Protein AF-A0A094F859-F1 (afdb_monomer_lite)

Sequence (191 aa):
MWKTRQSLPPPVLPIDIENALKPLFTYFDDNFAIMQQTLTTASMIAVMTRLWKEVLLAIEALLIPPLSDKPSPQRALNRQEADTVFLWLELLRAFFNARDEETGEAMGVPDDVLKNAKYHELKQLAFFYFDPTDSLIKTSERMASATAARALAQRTSLSLPPGSLGPSLGAGLGSATSEGGEEEGGPGGSE

Foldseek 3Di:
DDPPPPDDPPDQDPVNLVVVCVVVLVVVVVVLVVCPVPDDLVVSQVVLLVVLVVVLVVLVVQQDPPPDPDDDPDDHDDPVSLVSSVVVLVVSLCSQQCQDPVPRHRSHHHNPSSCDPSVVVSVVCNVCSPPPPVVVVVVVVVVVVVVVVVVVVVVVVVPDDPPPPDDDDDDDDDDDDDDDDDDDDDDDDDD

pLDDT: mean 78.57, std 17.82, range [38.91, 96.12]

Structure (mmCIF, N/CA/C/O backbone):
data_AF-A0A094F859-F1
#
_entry.id   AF-A0A094F859-F1
#
loop_
_atom_site.group_PDB
_atom_site.id
_atom_site.type_symbol
_atom_site.label_atom_id
_atom_site.label_alt_id
_atom_site.label_comp_id
_atom_site.label_asym_id
_atom_site.label_entity_id
_atom_site.label_seq_id
_atom_site.pdbx_PDB_ins_code
_atom_site.Cartn_x
_atom_site.Cartn_y
_atom_site.Cartn_z
_atom_site.occupancy
_atom_site.B_iso_or_equiv
_atom_site.auth_seq_id
_atom_site.auth_comp_id
_atom_site.auth_asym_id
_atom_site.auth_atom_id
_atom_site.pdbx_PDB_model_num
ATOM 1 N N . MET A 1 1 ? 45.661 13.951 -5.700 1.00 42.50 1 MET A N 1
ATOM 2 C CA . MET A 1 1 ? 44.497 13.160 -6.158 1.00 42.50 1 MET A CA 1
ATOM 3 C C . MET A 1 1 ? 43.914 12.420 -4.963 1.00 42.50 1 MET A C 1
ATOM 5 O O . MET A 1 1 ? 44.460 11.405 -4.554 1.00 42.50 1 MET A O 1
ATOM 9 N N . TRP A 1 2 ? 42.870 12.970 -4.350 1.00 56.19 2 TRP A N 1
ATOM 10 C CA . TRP A 1 2 ? 42.171 12.374 -3.212 1.00 56.19 2 TRP A CA 1
ATOM 11 C C . TRP A 1 2 ? 41.103 11.426 -3.773 1.00 56.19 2 TRP A C 1
ATOM 13 O O . TRP A 1 2 ? 40.022 11.840 -4.171 1.00 56.19 2 TRP A O 1
ATOM 23 N N . LYS A 1 3 ? 41.425 10.140 -3.919 1.00 49.72 3 LYS A N 1
ATOM 24 C CA . LYS A 1 3 ? 40.389 9.138 -4.187 1.00 49.72 3 LYS A CA 1
ATOM 25 C C . LYS A 1 3 ? 39.656 8.903 -2.874 1.00 49.72 3 LYS A C 1
ATOM 27 O O . LYS A 1 3 ? 40.166 8.201 -2.004 1.00 49.72 3 LYS A O 1
ATOM 32 N N . THR A 1 4 ? 38.496 9.533 -2.727 1.00 58.44 4 THR A N 1
ATOM 33 C CA . THR A 1 4 ? 37.504 9.211 -1.701 1.00 58.44 4 THR A CA 1
ATOM 34 C C . THR A 1 4 ? 37.327 7.701 -1.678 1.00 58.44 4 THR A C 1
ATOM 36 O O . THR A 1 4 ? 36.853 7.120 -2.654 1.00 58.44 4 THR A O 1
ATOM 39 N N . ARG A 1 5 ? 37.727 7.044 -0.584 1.00 53.25 5 ARG A N 1
ATOM 40 C CA . ARG A 1 5 ? 37.207 5.710 -0.291 1.00 53.25 5 ARG A CA 1
ATOM 41 C C . ARG A 1 5 ? 35.712 5.903 -0.088 1.00 53.25 5 ARG A C 1
ATOM 43 O O . ARG A 1 5 ? 35.300 6.371 0.967 1.00 53.25 5 ARG A O 1
ATOM 50 N N . GLN A 1 6 ? 34.915 5.606 -1.107 1.00 55.34 6 GLN A N 1
ATOM 51 C CA . GLN A 1 6 ? 33.511 5.301 -0.888 1.00 55.34 6 GLN A CA 1
ATOM 52 C C . GLN A 1 6 ? 33.504 4.073 0.020 1.00 55.34 6 GLN A C 1
ATOM 54 O O . GLN A 1 6 ? 33.854 2.974 -0.408 1.00 55.34 6 GLN A O 1
ATOM 59 N N . SER A 1 7 ? 33.237 4.282 1.308 1.00 56.44 7 SER A N 1
ATOM 60 C CA . SER A 1 7 ? 32.905 3.193 2.215 1.00 56.44 7 SER A CA 1
ATOM 61 C C . SER A 1 7 ? 31.710 2.472 1.608 1.00 56.44 7 SER A C 1
ATOM 63 O O . SER A 1 7 ? 30.691 3.115 1.344 1.00 56.44 7 SER A O 1
ATOM 65 N N . LEU A 1 8 ? 31.842 1.170 1.344 1.00 57.12 8 LEU A N 1
ATOM 66 C CA . LEU A 1 8 ? 30.680 0.358 1.006 1.00 57.12 8 LEU A CA 1
ATOM 67 C C . LEU A 1 8 ? 29.649 0.550 2.128 1.00 57.12 8 LEU A C 1
ATOM 69 O O . LEU A 1 8 ? 30.037 0.467 3.299 1.00 57.12 8 LEU A O 1
ATOM 73 N N . PRO A 1 9 ? 28.380 0.844 1.802 1.00 62.53 9 PRO A N 1
ATOM 74 C CA . PRO A 1 9 ? 27.345 0.893 2.817 1.00 62.53 9 PRO A CA 1
ATOM 75 C C . PRO A 1 9 ? 27.300 -0.459 3.547 1.00 62.53 9 PRO A C 1
ATOM 77 O O . PRO A 1 9 ? 27.529 -1.499 2.917 1.00 62.53 9 PRO A O 1
ATOM 80 N N . PRO A 1 10 ? 27.078 -0.454 4.872 1.00 67.38 10 PRO A N 1
ATOM 81 C CA . PRO A 1 10 ? 26.980 -1.683 5.643 1.00 67.38 10 PRO A CA 1
ATOM 82 C C . PRO A 1 10 ? 25.867 -2.581 5.077 1.00 67.38 10 PRO A C 1
ATOM 84 O O . PRO A 1 10 ? 24.906 -2.070 4.494 1.00 67.38 10 PRO A O 1
ATOM 87 N N . PRO A 1 11 ? 25.986 -3.912 5.220 1.00 70.75 11 PRO A N 1
ATOM 88 C CA . PRO A 1 11 ? 24.925 -4.823 4.811 1.00 70.75 11 PRO A CA 1
ATOM 89 C C . PRO A 1 11 ? 23.646 -4.490 5.583 1.00 70.75 11 PRO A C 1
ATOM 91 O O . PRO A 1 11 ? 23.677 -4.368 6.805 1.00 70.75 11 PRO A O 1
ATOM 94 N N . VAL A 1 12 ? 22.534 -4.337 4.864 1.00 73.19 12 VAL A N 1
ATOM 95 C CA . VAL A 1 12 ? 21.223 -4.077 5.467 1.00 73.19 12 VAL A CA 1
ATOM 96 C C . VAL A 1 12 ? 20.772 -5.341 6.194 1.00 73.19 12 VAL A C 1
ATOM 98 O O . VAL A 1 12 ? 20.632 -6.395 5.567 1.00 73.19 12 VAL A O 1
ATOM 101 N N . LEU A 1 13 ? 20.571 -5.257 7.509 1.00 81.50 13 LEU A N 1
ATOM 102 C CA . LEU A 1 13 ? 20.068 -6.378 8.298 1.00 81.50 13 LEU A CA 1
ATOM 103 C C . LEU A 1 13 ? 18.531 -6.387 8.276 1.00 81.50 13 LEU A C 1
ATOM 105 O O . LEU A 1 13 ? 17.922 -5.320 8.224 1.00 81.50 13 LEU A O 1
ATOM 109 N N . PRO A 1 14 ? 17.872 -7.557 8.385 1.00 79.44 14 PRO A N 1
ATOM 110 C CA . PRO A 1 14 ? 16.407 -7.634 8.438 1.00 79.44 14 PRO A CA 1
ATOM 111 C C . PRO A 1 14 ? 15.787 -6.734 9.517 1.00 79.44 14 PRO A C 1
ATOM 113 O O . PRO A 1 14 ? 14.781 -6.073 9.283 1.00 79.44 14 PRO A O 1
ATOM 116 N N . ILE A 1 15 ? 16.450 -6.633 10.671 1.00 84.25 15 ILE A N 1
ATOM 117 C CA . ILE A 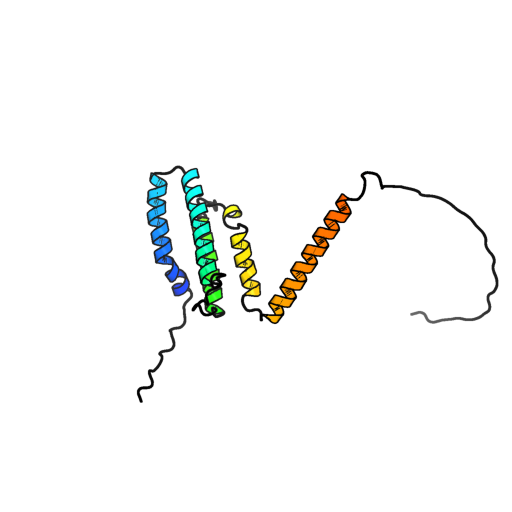1 15 ? 16.019 -5.771 11.774 1.00 84.25 15 ILE A CA 1
ATOM 118 C C . ILE A 1 15 ? 16.080 -4.277 11.422 1.00 84.25 15 ILE A C 1
ATOM 120 O O . ILE A 1 15 ? 15.256 -3.499 11.895 1.00 84.25 15 ILE A O 1
ATOM 124 N N . ASP A 1 16 ? 17.016 -3.861 10.565 1.00 86.12 16 ASP A N 1
ATOM 125 C CA . ASP A 1 16 ? 17.125 -2.467 10.121 1.00 86.12 16 ASP A CA 1
ATOM 126 C C . ASP A 1 16 ? 15.971 -2.101 9.181 1.00 86.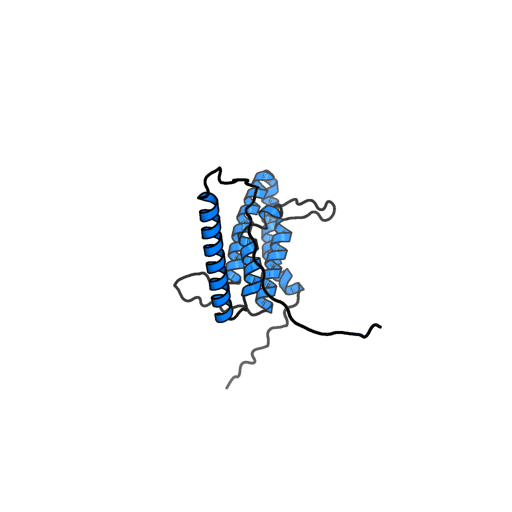12 16 ASP A C 1
ATOM 128 O O . ASP A 1 16 ? 15.484 -0.971 9.206 1.00 86.12 16 ASP A O 1
ATOM 132 N N . ILE A 1 17 ? 15.495 -3.074 8.394 1.00 87.50 17 ILE A N 1
ATOM 133 C CA . ILE A 1 17 ? 14.339 -2.914 7.508 1.00 87.50 17 ILE A CA 1
ATOM 134 C C . ILE A 1 17 ? 13.078 -2.657 8.333 1.00 87.50 17 ILE A C 1
ATOM 136 O O . ILE A 1 17 ? 12.353 -1.703 8.063 1.00 87.50 17 ILE A O 1
ATOM 140 N N . GLU A 1 18 ? 12.825 -3.462 9.362 1.00 87.75 18 GLU A N 1
ATOM 141 C CA . GLU A 1 18 ? 11.670 -3.279 10.251 1.00 87.75 18 GLU A CA 1
ATOM 142 C C . GLU A 1 18 ? 11.773 -1.972 11.049 1.00 87.75 18 GLU A C 1
ATOM 144 O O . GLU A 1 18 ? 10.815 -1.198 11.129 1.00 87.75 18 GLU A O 1
ATOM 149 N N . ASN A 1 19 ? 12.964 -1.670 11.576 1.00 90.69 19 ASN A N 1
ATOM 150 C CA . ASN A 1 19 ? 13.211 -0.453 12.347 1.00 90.69 19 ASN A CA 1
ATOM 151 C C . ASN A 1 19 ? 13.023 0.831 11.530 1.00 90.69 19 ASN A C 1
ATOM 153 O O . ASN A 1 19 ? 12.708 1.868 12.116 1.00 90.69 19 ASN A O 1
ATOM 157 N N . ALA A 1 20 ? 13.164 0.782 10.203 1.00 91.31 20 ALA A N 1
ATOM 158 C CA . ALA A 1 20 ? 12.908 1.933 9.341 1.00 91.31 20 ALA A CA 1
ATOM 159 C C . ALA A 1 20 ? 11.452 2.430 9.429 1.00 91.31 20 ALA A C 1
ATOM 161 O O . ALA A 1 20 ? 11.212 3.631 9.315 1.00 91.31 20 ALA A O 1
ATOM 162 N N . LEU A 1 21 ? 10.487 1.535 9.686 1.00 93.25 21 LEU A N 1
ATOM 163 C CA . LEU A 1 21 ? 9.075 1.895 9.866 1.00 93.25 21 LEU A CA 1
ATOM 164 C C . LEU A 1 21 ? 8.718 2.276 11.305 1.00 93.25 21 LEU A C 1
ATOM 166 O O . LEU A 1 21 ? 7.647 2.835 11.536 1.00 93.25 21 LEU A O 1
ATOM 170 N N . LYS A 1 22 ? 9.595 2.016 12.278 1.00 92.75 22 LYS A N 1
ATOM 171 C CA . LYS A 1 22 ? 9.305 2.235 13.700 1.00 92.75 22 LYS A CA 1
ATOM 172 C C . LYS A 1 22 ? 8.820 3.657 14.019 1.00 92.75 22 LYS A C 1
ATOM 174 O O . LYS A 1 22 ? 7.810 3.762 14.709 1.00 92.75 22 LYS A O 1
ATOM 179 N N . PRO A 1 23 ? 9.433 4.745 13.505 1.00 94.75 23 PRO A N 1
ATOM 180 C CA . PRO A 1 23 ? 8.930 6.096 13.761 1.00 94.75 23 PRO A CA 1
ATOM 181 C C . PRO A 1 23 ? 7.506 6.319 13.233 1.00 94.75 23 PRO A C 1
ATOM 183 O O . PRO A 1 23 ? 6.725 7.034 13.856 1.00 94.75 23 PRO A O 1
ATOM 186 N N . LEU A 1 24 ? 7.161 5.696 12.101 1.00 93.44 24 LEU A N 1
ATOM 187 C CA . LEU A 1 24 ? 5.827 5.776 11.511 1.00 93.44 24 LEU A CA 1
ATOM 188 C C . LEU A 1 24 ? 4.803 5.001 12.347 1.00 93.44 24 LEU A C 1
ATOM 190 O O . LEU A 1 24 ? 3.720 5.520 12.602 1.00 93.44 24 LEU A O 1
ATOM 194 N N . PHE A 1 25 ? 5.150 3.796 12.808 1.00 93.75 25 PHE A N 1
ATOM 195 C CA . PHE A 1 25 ? 4.280 3.021 13.695 1.00 93.75 25 PHE A CA 1
ATOM 196 C C . PHE A 1 25 ? 4.048 3.729 15.024 1.00 93.75 25 PHE A C 1
ATOM 198 O O . PHE A 1 25 ? 2.899 3.894 15.408 1.00 93.75 25 PHE A O 1
ATOM 205 N N . THR A 1 26 ? 5.098 4.256 15.661 1.00 94.50 26 THR A N 1
ATOM 206 C CA . THR A 1 26 ? 4.949 5.050 16.890 1.00 94.50 26 THR A CA 1
ATOM 207 C C . THR A 1 26 ? 4.036 6.254 16.673 1.00 94.50 26 THR A C 1
ATOM 209 O O . THR A 1 26 ? 3.144 6.499 17.478 1.00 94.50 26 THR A O 1
ATOM 212 N N . TYR A 1 27 ? 4.192 6.969 15.553 1.00 94.50 27 TYR A N 1
ATOM 213 C CA . TYR A 1 27 ? 3.282 8.060 15.216 1.00 94.50 27 TYR A CA 1
ATOM 214 C C . TYR A 1 27 ? 1.834 7.571 15.081 1.00 94.50 27 TYR A C 1
ATOM 216 O O . TYR A 1 27 ? 0.926 8.203 15.619 1.00 94.50 27 TYR A O 1
ATOM 224 N N . PHE A 1 28 ? 1.586 6.462 14.384 1.00 93.69 28 PHE A N 1
ATOM 225 C CA . PHE A 1 28 ? 0.234 5.921 14.268 1.00 93.69 28 PHE A CA 1
ATOM 226 C C . PHE A 1 28 ? -0.341 5.469 15.607 1.00 93.69 28 PHE A C 1
ATOM 228 O O . PHE A 1 28 ? -1.482 5.821 15.886 1.00 93.69 28 PHE A O 1
ATOM 235 N N . ASP A 1 29 ? 0.427 4.773 16.441 1.00 91.69 29 ASP A N 1
ATOM 236 C CA . ASP A 1 29 ? -0.012 4.316 17.762 1.00 91.69 29 ASP A CA 1
ATOM 237 C C . ASP A 1 29 ? -0.421 5.492 18.653 1.00 91.69 29 ASP A C 1
ATOM 239 O O . ASP A 1 29 ? -1.528 5.502 19.196 1.00 91.69 29 ASP A O 1
ATOM 243 N N . ASP A 1 30 ? 0.417 6.529 18.732 1.00 92.62 30 ASP A N 1
ATOM 244 C CA . ASP A 1 30 ? 0.133 7.725 19.529 1.00 92.62 30 ASP A CA 1
ATOM 245 C C . ASP A 1 30 ? -1.148 8.426 19.047 1.00 92.62 30 ASP A C 1
ATOM 247 O O . ASP A 1 30 ? -2.009 8.814 19.842 1.00 92.62 30 ASP A O 1
ATOM 251 N N . ASN A 1 31 ? -1.318 8.563 17.727 1.00 90.25 31 ASN A N 1
ATOM 252 C CA . ASN A 1 31 ? -2.495 9.216 17.160 1.00 90.25 31 ASN A CA 1
ATOM 253 C C . ASN A 1 31 ? -3.759 8.349 17.287 1.00 90.25 31 ASN A C 1
ATOM 255 O O . ASN A 1 31 ? -4.831 8.877 17.598 1.00 90.25 31 ASN A O 1
ATOM 259 N N . PHE A 1 32 ? -3.669 7.034 17.067 1.00 90.00 32 PHE A N 1
ATOM 260 C CA . PHE A 1 32 ? -4.803 6.115 17.190 1.00 90.00 32 PHE A CA 1
ATOM 261 C C . PHE A 1 32 ? -5.255 5.967 18.641 1.00 90.00 32 PHE A C 1
ATOM 263 O O . PHE A 1 32 ? -6.460 5.942 18.887 1.00 90.00 32 PHE A O 1
ATOM 270 N N . ALA A 1 33 ? -4.338 5.996 19.611 1.00 88.19 33 ALA A N 1
ATOM 271 C CA . ALA A 1 33 ? -4.681 6.011 21.031 1.00 88.19 33 ALA A CA 1
ATOM 272 C C . ALA A 1 33 ? -5.525 7.241 21.419 1.00 88.19 33 ALA A C 1
ATOM 274 O O . ALA A 1 33 ? -6.463 7.127 22.212 1.00 88.19 33 ALA A O 1
ATOM 275 N N . ILE A 1 34 ? -5.233 8.411 20.840 1.00 88.69 34 ILE A N 1
ATOM 276 C CA . ILE A 1 34 ? -6.021 9.639 21.046 1.00 88.69 34 ILE A CA 1
ATOM 277 C C . ILE A 1 34 ? -7.377 9.544 20.326 1.00 88.69 34 ILE A C 1
ATOM 279 O O . ILE A 1 34 ? -8.417 9.913 20.880 1.00 88.69 34 ILE A O 1
ATOM 283 N N . MET A 1 35 ? -7.394 9.026 19.096 1.00 86.12 35 MET A N 1
ATOM 284 C CA . MET A 1 35 ? -8.628 8.845 18.323 1.00 86.12 35 MET A CA 1
ATOM 285 C C . MET A 1 35 ? -9.597 7.869 18.995 1.00 86.12 35 MET A C 1
ATOM 287 O O . MET A 1 35 ? -10.791 8.148 19.044 1.00 86.12 35 MET A O 1
ATOM 291 N N . GLN A 1 36 ? -9.100 6.780 19.581 1.00 83.56 36 GLN A N 1
ATOM 292 C CA . GLN A 1 36 ? -9.919 5.784 20.278 1.00 83.56 36 GLN A CA 1
ATOM 293 C C . GLN A 1 36 ? -10.665 6.368 21.491 1.00 83.56 36 GLN A C 1
ATOM 295 O O . GLN A 1 36 ? -11.731 5.882 21.857 1.00 83.56 36 GLN A O 1
ATOM 300 N N . GLN A 1 37 ? -10.141 7.433 22.107 1.00 88.31 37 GLN A N 1
ATOM 301 C CA . GLN A 1 37 ? -10.799 8.124 23.225 1.00 88.31 37 GLN A CA 1
ATOM 302 C C . GLN A 1 37 ? -11.906 9.084 22.770 1.00 88.31 37 GLN A C 1
ATOM 304 O O . GLN A 1 37 ? -12.761 9.465 23.567 1.00 88.31 37 GLN A O 1
ATOM 309 N N . THR A 1 38 ? -11.874 9.518 21.508 1.00 85.25 38 THR A N 1
ATOM 310 C CA . THR A 1 38 ? -12.690 10.634 21.002 1.00 85.25 38 THR A CA 1
ATOM 311 C C . THR A 1 38 ? -13.671 10.229 19.904 1.00 85.25 38 THR A C 1
ATOM 313 O O . THR A 1 38 ? -14.652 10.936 19.669 1.00 85.25 38 THR A O 1
ATOM 316 N N . LEU A 1 39 ? -13.442 9.095 19.242 1.00 86.44 39 LEU A N 1
ATOM 317 C CA . LEU A 1 39 ? -14.237 8.599 18.124 1.00 86.44 39 LEU A CA 1
ATOM 318 C C . LEU A 1 39 ? -14.920 7.274 18.465 1.00 86.44 39 LEU A C 1
ATOM 320 O O . LEU A 1 39 ? -14.441 6.473 19.259 1.00 86.44 39 LEU A O 1
ATOM 324 N N . THR A 1 40 ? -16.046 7.017 17.800 1.00 90.19 40 THR A N 1
ATOM 325 C CA . THR A 1 40 ? -16.653 5.683 17.792 1.00 90.19 40 THR A CA 1
ATOM 326 C C . THR A 1 40 ? -15.799 4.717 16.972 1.00 90.19 40 THR A C 1
ATOM 328 O O . THR A 1 40 ? -15.125 5.127 16.024 1.00 90.19 40 THR A O 1
ATOM 331 N N . THR A 1 41 ? -15.896 3.416 17.258 1.00 85.62 41 THR A N 1
ATOM 332 C CA . THR A 1 41 ? -15.177 2.361 16.521 1.00 85.62 41 THR A CA 1
ATOM 333 C C . THR A 1 41 ? -15.391 2.452 15.007 1.00 85.62 41 THR A C 1
ATOM 335 O O . THR A 1 41 ? -14.439 2.382 14.236 1.00 85.62 41 THR A O 1
ATOM 338 N N . ALA A 1 42 ? -16.630 2.696 14.561 1.00 88.19 42 ALA A N 1
ATOM 339 C CA . ALA A 1 42 ? -16.947 2.839 13.139 1.00 88.19 42 ALA A CA 1
ATOM 340 C C . ALA A 1 42 ? -16.234 4.041 12.489 1.00 88.19 42 ALA A C 1
ATOM 342 O O . ALA A 1 42 ? -15.723 3.937 11.373 1.00 88.19 42 ALA A O 1
ATOM 343 N N . SER A 1 43 ? -16.164 5.174 13.195 1.00 91.19 43 SER A N 1
ATOM 344 C CA . SER A 1 43 ? -15.445 6.362 12.727 1.00 91.19 43 SER A CA 1
ATOM 345 C C . SER A 1 43 ? -13.934 6.132 12.698 1.00 91.19 43 SER A C 1
ATOM 347 O O . SER A 1 43 ? -13.285 6.547 11.739 1.00 91.19 43 SER A O 1
ATOM 349 N N . MET A 1 44 ? -13.377 5.426 13.688 1.00 90.06 44 MET A N 1
ATOM 350 C CA . MET A 1 44 ? -11.958 5.061 13.695 1.00 90.06 44 MET A CA 1
ATOM 351 C C . MET A 1 44 ? -11.601 4.184 12.489 1.00 90.06 44 MET A C 1
ATOM 353 O O . MET A 1 44 ? -10.681 4.522 11.744 1.00 90.06 44 MET A O 1
ATOM 357 N N . ILE A 1 45 ? -12.371 3.121 12.229 1.00 90.56 45 ILE A N 1
ATOM 358 C CA . ILE A 1 45 ? -12.157 2.239 11.070 1.00 90.56 45 ILE A CA 1
ATOM 359 C C . ILE A 1 45 ? -12.229 3.038 9.761 1.00 90.56 45 ILE A C 1
ATOM 361 O O . ILE A 1 45 ? -11.408 2.834 8.864 1.00 90.56 45 ILE A O 1
ATOM 365 N N . ALA A 1 46 ? -13.158 3.992 9.642 1.00 91.75 46 ALA A N 1
ATOM 366 C CA . ALA A 1 46 ? -13.259 4.848 8.462 1.00 91.75 46 ALA A CA 1
ATOM 367 C C . ALA A 1 46 ? -12.020 5.744 8.269 1.00 91.75 46 ALA A C 1
ATOM 369 O O . ALA A 1 46 ? -11.562 5.917 7.135 1.00 91.75 46 ALA A O 1
ATOM 370 N N . VAL A 1 47 ? -11.459 6.292 9.352 1.00 92.50 47 VAL A N 1
ATOM 371 C CA . VAL A 1 47 ? -10.216 7.080 9.313 1.00 92.50 47 VAL A CA 1
ATOM 372 C C . VAL A 1 47 ? -9.031 6.198 8.926 1.00 92.50 47 VAL A C 1
ATOM 374 O O . VAL A 1 47 ? -8.320 6.529 7.978 1.00 92.50 47 VAL A O 1
ATOM 377 N N . MET A 1 48 ? -8.860 5.046 9.577 1.00 93.25 48 MET A N 1
ATOM 378 C CA . MET A 1 48 ? -7.792 4.091 9.262 1.00 93.25 48 MET A CA 1
ATOM 379 C C . MET A 1 48 ? -7.875 3.605 7.810 1.00 93.25 48 MET A C 1
ATOM 381 O O . MET A 1 48 ? -6.864 3.547 7.117 1.00 93.25 48 MET A O 1
ATOM 385 N N . THR A 1 49 ? -9.082 3.350 7.302 1.00 94.25 49 THR A N 1
ATOM 386 C CA . THR A 1 49 ? -9.307 2.972 5.897 1.00 94.25 49 THR A CA 1
ATOM 387 C C . THR A 1 49 ? -8.887 4.079 4.927 1.00 94.25 49 THR A C 1
ATOM 389 O O . THR A 1 49 ? -8.380 3.793 3.841 1.00 94.25 49 THR A O 1
ATOM 392 N N . ARG A 1 50 ? -9.098 5.354 5.279 1.00 94.75 50 ARG A N 1
ATOM 393 C CA . ARG A 1 50 ? -8.627 6.488 4.466 1.00 94.75 50 ARG A CA 1
ATOM 394 C C . ARG A 1 50 ? -7.108 6.612 4.514 1.00 94.75 50 ARG A C 1
ATOM 396 O O . ARG A 1 50 ? -6.498 6.739 3.460 1.00 94.75 50 ARG A O 1
ATOM 403 N N . LEU A 1 51 ? -6.509 6.506 5.699 1.00 95.19 51 LEU A N 1
ATOM 404 C CA . LEU A 1 51 ? -5.054 6.530 5.871 1.00 95.19 51 LEU A CA 1
ATOM 405 C C . LEU A 1 51 ? -4.371 5.395 5.108 1.00 95.19 51 LEU A C 1
ATOM 407 O O . LEU A 1 51 ? -3.355 5.622 4.462 1.00 95.19 51 LEU A O 1
ATOM 411 N N . TRP A 1 52 ? -4.960 4.199 5.106 1.00 96.12 52 TRP A N 1
ATOM 412 C CA . TRP A 1 52 ? -4.438 3.069 4.345 1.00 96.12 52 TRP A CA 1
ATOM 413 C C . TRP A 1 52 ? -4.291 3.386 2.852 1.00 96.12 52 TRP A C 1
ATOM 415 O O . TRP A 1 52 ? -3.293 3.022 2.238 1.00 96.12 52 TRP A O 1
ATOM 425 N N . LYS A 1 53 ? -5.240 4.120 2.259 1.00 95.88 53 LYS A N 1
ATOM 426 C CA . LYS A 1 53 ? -5.141 4.529 0.848 1.00 95.88 53 LYS A CA 1
ATOM 427 C C . LYS A 1 53 ? -3.944 5.448 0.607 1.00 95.88 53 LYS A C 1
ATOM 429 O O . LYS A 1 53 ? -3.232 5.245 -0.370 1.00 95.88 53 LYS A O 1
ATOM 434 N N . GLU A 1 54 ? -3.693 6.394 1.507 1.00 96.00 54 GLU A N 1
ATOM 435 C CA . GLU A 1 54 ? -2.515 7.270 1.435 1.00 96.00 54 GLU A CA 1
ATOM 436 C C . GLU A 1 54 ? -1.211 6.479 1.598 1.00 96.00 54 GLU A C 1
ATOM 438 O O . GLU A 1 54 ? -0.242 6.721 0.882 1.00 96.00 54 GLU A O 1
ATOM 443 N N . VAL A 1 55 ? -1.197 5.471 2.476 1.00 95.56 55 VAL A N 1
ATOM 444 C CA . VAL A 1 55 ? -0.057 4.556 2.630 1.00 95.56 55 VAL A CA 1
ATOM 445 C C . VAL A 1 55 ? 0.221 3.796 1.330 1.00 95.56 55 VAL A C 1
ATOM 447 O O . VAL A 1 55 ? 1.372 3.727 0.903 1.00 95.56 55 VAL A O 1
ATOM 450 N N . LEU A 1 56 ? -0.809 3.267 0.660 1.00 95.56 56 LEU A N 1
ATOM 451 C CA . LEU A 1 56 ? -0.642 2.587 -0.630 1.00 95.56 56 LEU A CA 1
ATOM 452 C C . LEU A 1 56 ? -0.065 3.520 -1.706 1.00 95.56 56 LEU A C 1
ATOM 454 O O . LEU A 1 56 ? 0.800 3.094 -2.470 1.00 95.56 56 LEU A O 1
ATOM 458 N N . LEU A 1 57 ? -0.508 4.781 -1.750 1.00 94.00 57 LEU A N 1
ATOM 459 C CA . LEU A 1 57 ? 0.026 5.790 -2.673 1.00 94.00 57 LEU A CA 1
ATOM 460 C C . LEU A 1 57 ? 1.485 6.143 -2.358 1.00 94.00 57 LEU A C 1
ATOM 462 O O . LEU A 1 57 ? 2.300 6.273 -3.271 1.00 94.00 57 LEU A O 1
ATOM 466 N N . ALA A 1 58 ? 1.841 6.254 -1.078 1.00 93.62 58 ALA A N 1
ATOM 467 C CA . ALA A 1 58 ? 3.220 6.489 -0.664 1.00 93.62 58 ALA A CA 1
ATOM 468 C C . ALA A 1 58 ? 4.136 5.314 -1.046 1.00 93.62 58 ALA A C 1
ATOM 470 O O . ALA A 1 58 ? 5.221 5.534 -1.578 1.00 93.62 58 ALA A O 1
ATOM 471 N N . ILE A 1 59 ? 3.689 4.069 -0.837 1.00 94.31 59 ILE A N 1
ATOM 472 C CA . ILE A 1 59 ? 4.426 2.863 -1.244 1.00 94.31 59 ILE A CA 1
ATOM 473 C C . ILE A 1 59 ? 4.593 2.803 -2.767 1.00 94.31 59 ILE A C 1
ATOM 475 O O . ILE A 1 59 ? 5.686 2.516 -3.251 1.00 94.31 59 ILE A O 1
ATOM 479 N N . GLU A 1 60 ? 3.544 3.106 -3.534 1.00 92.50 60 GLU A N 1
ATOM 480 C CA . GLU A 1 60 ? 3.634 3.191 -4.994 1.00 92.50 60 GLU A CA 1
ATOM 481 C C . GLU A 1 60 ? 4.691 4.203 -5.437 1.00 92.50 60 GLU A C 1
ATOM 483 O O . GLU A 1 60 ? 5.524 3.879 -6.281 1.00 92.50 60 GLU A O 1
ATOM 488 N N . ALA A 1 61 ? 4.695 5.396 -4.840 1.00 90.44 61 ALA A N 1
ATOM 489 C CA . ALA A 1 61 ? 5.650 6.450 -5.169 1.00 90.44 61 ALA A CA 1
ATOM 490 C C . ALA A 1 61 ? 7.106 6.060 -4.858 1.00 90.44 61 ALA A C 1
ATOM 492 O O . ALA A 1 61 ? 8.027 6.566 -5.499 1.00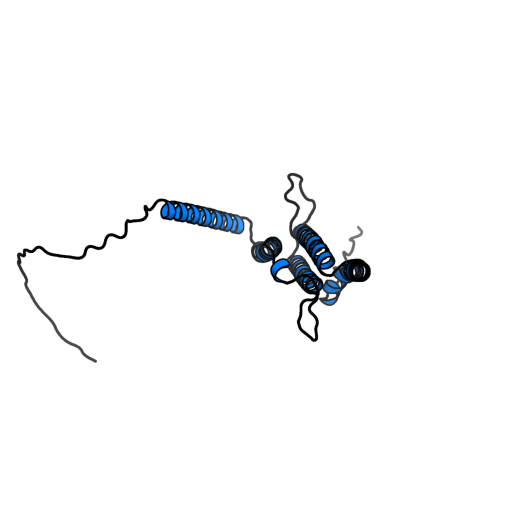 90.44 61 ALA A O 1
ATOM 493 N N . LEU A 1 62 ? 7.338 5.153 -3.901 1.00 90.75 62 LEU A N 1
ATOM 494 C CA . LEU A 1 62 ? 8.668 4.587 -3.661 1.00 90.75 62 LEU A CA 1
ATOM 495 C C . LEU A 1 62 ? 9.077 3.615 -4.770 1.00 90.75 62 LEU A C 1
ATOM 497 O O . LEU A 1 62 ? 10.235 3.627 -5.188 1.00 90.75 62 LEU A O 1
ATOM 501 N N . LEU A 1 63 ? 8.140 2.789 -5.243 1.00 89.19 63 LEU A N 1
ATOM 502 C CA . LEU A 1 63 ? 8.397 1.768 -6.258 1.00 89.19 63 LEU A CA 1
ATOM 503 C C . LEU A 1 63 ? 8.591 2.377 -7.645 1.00 89.19 63 LEU A C 1
ATOM 505 O O . LEU A 1 63 ? 9.564 2.068 -8.326 1.00 89.19 63 LEU A O 1
ATOM 509 N N . ILE A 1 64 ? 7.673 3.234 -8.077 1.00 85.62 64 ILE A N 1
ATOM 510 C CA . ILE A 1 64 ? 7.663 3.768 -9.435 1.00 85.62 64 ILE A CA 1
ATOM 511 C C . ILE A 1 64 ? 7.708 5.292 -9.420 1.00 85.62 64 ILE A C 1
ATOM 513 O O . ILE A 1 64 ? 7.074 5.926 -8.574 1.00 85.62 64 ILE A O 1
ATOM 517 N N . PRO A 1 65 ? 8.436 5.905 -10.371 1.00 78.31 65 PRO A N 1
ATOM 518 C CA . PRO A 1 65 ? 8.358 7.340 -10.545 1.00 78.31 65 PRO A CA 1
ATOM 519 C C . PRO A 1 65 ? 6.912 7.726 -10.884 1.00 78.31 65 PRO A C 1
ATOM 521 O O . PRO A 1 65 ? 6.216 6.968 -11.570 1.00 78.31 65 PRO A O 1
ATOM 524 N N . PRO A 1 66 ? 6.453 8.910 -10.448 1.00 72.62 66 PRO A N 1
ATOM 525 C CA . PRO A 1 66 ? 5.130 9.385 -10.811 1.00 72.62 66 PRO A CA 1
ATOM 526 C C . PRO A 1 66 ? 5.009 9.421 -12.335 1.00 72.62 66 PRO A C 1
ATOM 528 O O . PRO A 1 66 ? 5.927 9.877 -13.023 1.00 72.62 66 PRO A O 1
ATOM 531 N N . LEU A 1 67 ? 3.869 8.962 -12.852 1.00 64.31 67 LEU A N 1
ATOM 532 C CA . LEU A 1 67 ? 3.514 9.082 -14.265 1.00 64.31 67 LEU A CA 1
ATOM 533 C C . LEU A 1 67 ? 3.285 10.568 -14.577 1.00 64.31 67 LEU A C 1
ATOM 535 O O . LEU A 1 67 ? 2.173 11.081 -14.500 1.00 64.31 67 LEU A O 1
ATOM 539 N N . SER A 1 68 ? 4.375 11.282 -14.828 1.00 66.06 68 SER A N 1
ATOM 540 C CA . SER A 1 68 ? 4.423 12.714 -15.094 1.00 66.06 68 SER A CA 1
ATOM 541 C C . SER A 1 68 ? 5.205 12.945 -16.377 1.00 66.06 68 SER A C 1
ATOM 543 O O . SER A 1 68 ? 6.202 12.272 -16.628 1.00 66.06 68 SER A O 1
ATOM 545 N N . ASP A 1 69 ? 4.800 13.948 -17.154 1.00 58.41 69 ASP A N 1
ATOM 546 C CA . ASP A 1 69 ? 5.515 14.363 -18.369 1.00 58.41 69 ASP A CA 1
ATOM 547 C C . ASP A 1 69 ? 6.902 14.958 -18.064 1.00 58.41 69 ASP A C 1
ATOM 549 O O . ASP A 1 69 ? 7.717 15.177 -18.961 1.00 58.41 69 ASP A O 1
ATOM 553 N N . LYS A 1 70 ? 7.186 15.251 -16.788 1.00 71.56 70 LYS A N 1
ATOM 554 C CA . LYS A 1 70 ? 8.485 15.757 -16.344 1.00 71.56 70 LYS A CA 1
ATOM 555 C C . LYS A 1 70 ? 9.431 14.592 -16.040 1.00 71.56 70 LYS A C 1
ATOM 557 O O . LYS A 1 70 ? 9.036 13.678 -15.317 1.00 71.56 70 LYS A O 1
ATOM 562 N N . PRO A 1 71 ? 10.697 14.648 -16.494 1.00 64.94 71 PRO A N 1
ATOM 563 C CA . PRO A 1 71 ? 11.679 13.622 -16.167 1.00 64.94 71 PRO A CA 1
ATOM 564 C C . PRO A 1 71 ? 11.859 13.523 -14.647 1.00 64.94 71 PRO A C 1
ATOM 566 O O . PRO A 1 71 ? 12.145 14.520 -13.979 1.00 64.94 71 PRO A O 1
ATOM 569 N N . SER A 1 72 ? 11.680 12.318 -14.103 1.00 70.06 72 SER A N 1
ATOM 570 C CA . SER A 1 72 ? 11.900 12.045 -12.684 1.00 70.06 72 SER A CA 1
ATOM 571 C C . SER A 1 72 ? 13.393 11.825 -12.409 1.00 70.06 72 SER A C 1
ATOM 573 O O . SER A 1 72 ? 14.031 11.063 -13.136 1.00 70.06 72 SER A O 1
ATOM 575 N N . PRO A 1 73 ? 13.972 12.432 -11.354 1.00 72.12 73 PRO A N 1
ATOM 576 C CA . PRO A 1 73 ? 15.323 12.103 -10.899 1.00 72.12 73 PRO A CA 1
ATOM 577 C C . PRO A 1 73 ? 15.388 10.760 -10.146 1.00 72.12 73 PRO A C 1
ATOM 579 O O . PRO A 1 73 ? 16.469 10.343 -9.730 1.00 72.12 73 PRO A O 1
ATOM 582 N N . GLN A 1 74 ? 14.248 10.096 -9.924 1.00 75.75 74 GLN A N 1
ATOM 583 C CA . GLN A 1 74 ? 14.160 8.844 -9.181 1.00 75.75 74 GLN A CA 1
ATOM 584 C C . GLN A 1 74 ? 14.811 7.701 -9.962 1.00 75.75 74 GLN A C 1
ATOM 586 O O . GLN A 1 74 ? 14.429 7.381 -11.088 1.00 75.75 74 GLN A O 1
ATOM 591 N N . ARG A 1 75 ? 15.808 7.072 -9.340 1.00 78.50 75 ARG A N 1
ATOM 592 C CA . ARG A 1 75 ? 16.472 5.884 -9.873 1.00 78.50 75 ARG A CA 1
ATOM 593 C C . ARG A 1 75 ? 15.593 4.659 -9.631 1.00 78.50 75 ARG A C 1
ATOM 595 O O . ARG A 1 75 ? 15.037 4.520 -8.546 1.00 78.50 75 ARG A O 1
ATOM 602 N N . ALA A 1 76 ? 15.543 3.750 -10.602 1.00 80.62 76 ALA A N 1
ATOM 603 C CA . ALA A 1 76 ? 14.937 2.439 -10.402 1.00 80.62 76 ALA A CA 1
ATOM 604 C C . ALA A 1 76 ? 15.593 1.716 -9.212 1.00 80.62 76 ALA A C 1
ATOM 606 O O . ALA A 1 76 ? 16.825 1.669 -9.108 1.00 80.62 76 ALA A O 1
ATOM 607 N N . LEU A 1 77 ? 14.762 1.168 -8.324 1.00 86.69 77 LEU A N 1
ATOM 608 C CA . LEU A 1 77 ? 15.220 0.362 -7.193 1.00 86.69 77 LEU A CA 1
ATOM 609 C C . LEU A 1 77 ? 15.920 -0.911 -7.683 1.00 86.69 77 LEU A C 1
ATOM 611 O O . LEU A 1 77 ? 15.531 -1.508 -8.690 1.00 86.69 77 LEU A O 1
ATOM 615 N N . ASN A 1 78 ? 16.929 -1.352 -6.940 1.00 88.19 78 ASN A N 1
ATOM 616 C CA . ASN A 1 78 ? 17.508 -2.681 -7.097 1.00 88.19 78 ASN A CA 1
ATOM 617 C C . ASN A 1 78 ? 16.592 -3.761 -6.479 1.00 88.19 78 ASN A C 1
ATOM 619 O O . ASN A 1 78 ? 15.598 -3.455 -5.821 1.00 88.19 78 ASN A O 1
ATOM 623 N N . ARG A 1 79 ? 16.929 -5.044 -6.677 1.00 87.88 79 ARG A N 1
ATOM 624 C CA . ARG A 1 79 ? 16.103 -6.163 -6.192 1.00 87.88 79 ARG A CA 1
ATOM 625 C C . ARG A 1 79 ? 15.872 -6.136 -4.682 1.00 87.88 79 ARG A C 1
ATOM 627 O O . ARG A 1 79 ? 14.735 -6.263 -4.250 1.00 87.88 79 ARG A O 1
ATOM 634 N N . GLN A 1 80 ? 16.927 -5.908 -3.904 1.00 87.94 80 GLN A N 1
ATOM 635 C CA . GLN A 1 80 ? 16.848 -5.867 -2.443 1.00 87.94 80 GLN A CA 1
ATOM 636 C C . GLN A 1 80 ? 16.015 -4.678 -1.951 1.00 87.94 80 GLN A C 1
ATOM 638 O O . GLN A 1 80 ? 15.216 -4.818 -1.030 1.00 87.94 80 GLN A O 1
ATOM 643 N N . GLU A 1 81 ? 16.178 -3.516 -2.582 1.00 89.62 81 GLU A N 1
ATOM 644 C CA . GLU A 1 81 ? 15.407 -2.308 -2.290 1.00 89.62 81 GLU A CA 1
ATOM 645 C C . GLU A 1 81 ? 13.912 -2.528 -2.585 1.00 89.62 81 GLU A C 1
ATOM 647 O O . GLU A 1 81 ? 13.071 -2.194 -1.757 1.00 89.62 81 GLU A O 1
ATOM 652 N N . ALA A 1 82 ? 13.563 -3.153 -3.714 1.00 91.19 82 ALA A N 1
ATOM 653 C CA . ALA A 1 82 ? 12.169 -3.474 -4.024 1.00 91.19 82 ALA A CA 1
ATOM 654 C C . ALA A 1 82 ? 11.574 -4.495 -3.038 1.00 91.19 82 ALA A C 1
ATOM 656 O O . ALA A 1 82 ? 10.475 -4.280 -2.527 1.00 91.19 82 ALA A O 1
ATOM 657 N N . ASP A 1 83 ? 12.308 -5.566 -2.717 1.00 90.75 83 ASP A N 1
ATOM 658 C CA . ASP A 1 83 ? 11.874 -6.574 -1.740 1.00 90.75 83 ASP A CA 1
ATOM 659 C C . ASP A 1 83 ? 11.649 -5.941 -0.349 1.00 90.75 83 ASP A C 1
ATOM 661 O O . ASP A 1 83 ? 10.684 -6.275 0.338 1.00 90.75 83 ASP A O 1
ATOM 665 N N . THR A 1 84 ? 12.478 -4.960 0.028 1.00 92.69 84 THR A N 1
ATOM 666 C CA . THR A 1 84 ? 12.330 -4.155 1.257 1.00 92.69 84 THR A CA 1
ATOM 667 C C . THR A 1 84 ? 11.012 -3.376 1.256 1.00 92.69 84 THR A C 1
ATOM 669 O O . THR A 1 84 ? 10.254 -3.441 2.223 1.00 92.69 84 THR A O 1
ATOM 672 N N . VAL A 1 85 ? 10.691 -2.680 0.161 1.00 93.81 85 VAL A N 1
ATOM 673 C CA . VAL A 1 85 ? 9.443 -1.906 0.050 1.00 93.81 85 VAL A CA 1
ATOM 674 C C . VAL A 1 85 ? 8.211 -2.822 0.084 1.00 93.81 85 VAL A C 1
ATOM 676 O O . VAL A 1 85 ? 7.207 -2.485 0.715 1.00 93.81 85 VAL A O 1
ATOM 679 N N . PHE A 1 86 ? 8.280 -4.011 -0.523 1.00 93.38 86 PHE A N 1
ATOM 680 C CA . PHE A 1 86 ? 7.195 -4.996 -0.431 1.00 93.38 86 PHE A CA 1
ATOM 681 C C . PHE A 1 86 ? 7.053 -5.607 0.966 1.00 93.38 86 PHE A C 1
ATOM 683 O O . PHE A 1 86 ? 5.928 -5.877 1.389 1.00 93.38 86 PHE A O 1
ATOM 690 N N . LEU A 1 87 ? 8.151 -5.791 1.703 1.00 93.44 87 LEU A N 1
ATOM 691 C CA . LEU A 1 87 ? 8.089 -6.187 3.109 1.00 93.44 87 LEU A CA 1
ATOM 692 C C . LEU A 1 87 ? 7.404 -5.102 3.950 1.00 93.44 87 LEU A C 1
ATOM 694 O O . LEU A 1 87 ? 6.506 -5.413 4.730 1.00 93.44 87 LEU A O 1
ATOM 698 N N . TRP A 1 88 ? 7.747 -3.828 3.738 1.00 95.94 88 TRP A N 1
ATOM 699 C CA . TRP A 1 88 ? 7.069 -2.708 4.396 1.00 95.94 88 TRP A CA 1
ATOM 700 C C . TRP A 1 88 ? 5.569 -2.682 4.119 1.00 95.94 88 TRP A C 1
ATOM 702 O O . TRP A 1 88 ? 4.788 -2.478 5.046 1.00 95.94 88 TRP A O 1
ATOM 712 N N . LEU A 1 89 ? 5.152 -2.949 2.878 1.00 95.50 89 LEU A N 1
ATOM 713 C CA . LEU A 1 89 ? 3.737 -3.057 2.523 1.00 95.50 89 LEU A CA 1
ATOM 714 C C . LEU A 1 89 ? 3.008 -4.130 3.353 1.00 95.50 89 LEU A C 1
ATOM 716 O O . LEU A 1 89 ? 1.892 -3.889 3.814 1.00 95.50 89 LEU A O 1
ATOM 720 N N . GLU A 1 90 ? 3.620 -5.300 3.562 1.00 94.38 90 GLU A N 1
ATOM 721 C CA . GLU A 1 90 ? 3.023 -6.363 4.384 1.00 94.38 90 GLU A CA 1
ATOM 722 C C . GLU A 1 90 ? 2.994 -6.012 5.876 1.00 94.38 90 GLU A C 1
ATOM 724 O O . GLU A 1 90 ? 1.982 -6.268 6.529 1.00 94.38 90 GLU A O 1
ATOM 729 N N . LEU A 1 91 ? 4.054 -5.391 6.405 1.00 94.00 91 LEU A N 1
ATOM 730 C CA . LEU A 1 91 ? 4.102 -4.931 7.799 1.00 94.00 91 LEU A CA 1
ATOM 731 C C . LEU A 1 91 ? 3.028 -3.874 8.071 1.00 94.00 91 LEU A C 1
ATOM 733 O O . LEU A 1 91 ? 2.294 -3.971 9.051 1.00 94.00 91 LEU A O 1
ATOM 737 N N . LEU A 1 92 ? 2.884 -2.897 7.171 1.00 95.19 92 LEU A N 1
ATOM 738 C CA . LEU A 1 92 ? 1.847 -1.873 7.263 1.00 95.19 92 LEU A CA 1
ATOM 739 C C . LEU A 1 92 ? 0.451 -2.501 7.166 1.00 95.19 92 LEU A C 1
ATOM 741 O O . LEU A 1 92 ? -0.414 -2.175 7.974 1.00 95.19 92 LEU A O 1
ATOM 745 N N . ARG A 1 93 ? 0.221 -3.453 6.250 1.00 95.19 93 ARG A N 1
ATOM 746 C CA . ARG A 1 93 ? -1.062 -4.176 6.179 1.00 95.19 93 ARG A CA 1
ATOM 747 C C . ARG A 1 93 ? -1.373 -4.893 7.494 1.00 95.19 93 ARG A C 1
ATOM 749 O O . ARG A 1 93 ? -2.494 -4.796 7.985 1.00 95.19 93 ARG A O 1
ATOM 756 N N . ALA A 1 94 ? -0.400 -5.614 8.052 1.00 93.31 94 ALA A N 1
ATOM 757 C CA . ALA A 1 94 ? -0.566 -6.336 9.311 1.00 93.31 94 ALA A CA 1
ATOM 758 C C . ALA A 1 94 ? -0.889 -5.382 10.472 1.00 93.31 94 ALA A C 1
ATOM 760 O O . ALA A 1 94 ? -1.812 -5.652 11.239 1.00 93.31 94 ALA A O 1
ATOM 761 N N . PHE A 1 95 ? -0.198 -4.241 10.537 1.00 93.25 95 PHE A N 1
ATOM 762 C CA . PHE A 1 95 ? -0.441 -3.190 11.522 1.00 93.25 95 PHE A CA 1
ATOM 763 C C . PHE A 1 95 ? -1.866 -2.625 11.430 1.00 93.25 95 PHE A C 1
ATOM 765 O O . PHE A 1 95 ? -2.578 -2.585 12.427 1.00 93.25 95 PHE A O 1
ATOM 772 N N . PHE A 1 96 ? -2.330 -2.257 10.231 1.00 93.44 96 PHE A N 1
ATOM 773 C CA . PHE A 1 96 ? -3.681 -1.712 10.049 1.00 93.44 96 PHE A CA 1
ATOM 774 C C . PHE A 1 96 ? -4.796 -2.743 10.272 1.00 93.44 96 PHE A C 1
ATOM 776 O O . PHE A 1 96 ? -5.912 -2.353 10.612 1.00 93.44 96 PHE A O 1
ATOM 783 N N . ASN A 1 97 ? -4.515 -4.036 10.083 1.00 92.00 97 ASN A N 1
ATOM 784 C CA . ASN A 1 97 ? -5.453 -5.111 10.407 1.00 92.00 97 ASN A CA 1
ATOM 785 C C . ASN A 1 97 ? -5.618 -5.262 11.931 1.00 92.00 97 ASN A C 1
ATOM 787 O O . ASN A 1 97 ? -6.725 -5.519 12.404 1.00 92.00 97 ASN A O 1
ATOM 791 N N . ALA A 1 98 ? -4.533 -5.026 12.685 1.00 87.12 98 ALA A N 1
ATOM 792 C CA . ALA A 1 98 ? -4.478 -5.104 14.145 1.00 87.12 98 ALA A CA 1
ATOM 793 C C . ALA A 1 98 ? -5.120 -6.400 14.667 1.00 87.12 98 ALA A C 1
ATOM 795 O O . ALA A 1 98 ? -6.093 -6.377 15.424 1.00 87.12 98 ALA A O 1
ATOM 796 N N . ARG A 1 99 ? -4.609 -7.542 14.189 1.00 81.44 99 ARG A N 1
ATOM 797 C CA . ARG A 1 99 ? -5.071 -8.854 14.648 1.00 81.44 99 ARG A CA 1
ATOM 798 C C . ARG A 1 99 ? -4.632 -9.065 16.084 1.00 81.44 99 ARG A C 1
ATOM 800 O O . ARG A 1 99 ? -3.439 -8.988 16.368 1.00 81.44 99 ARG A O 1
ATOM 807 N N . ASP A 1 100 ? -5.592 -9.357 16.943 1.00 75.00 100 ASP A N 1
ATOM 808 C CA . ASP A 1 100 ? -5.311 -9.780 18.303 1.00 75.00 100 ASP A CA 1
ATOM 809 C C . ASP A 1 100 ? -4.610 -11.150 18.286 1.00 75.00 100 ASP A C 1
ATOM 811 O O . ASP A 1 100 ? -5.003 -12.062 17.552 1.00 75.00 100 ASP A O 1
ATOM 815 N N . GLU A 1 101 ? -3.540 -11.271 19.065 1.00 68.69 101 GLU A N 1
ATOM 816 C CA . GLU A 1 101 ? -2.681 -12.453 19.122 1.00 68.69 101 GLU A CA 1
ATOM 817 C C . GLU A 1 101 ? -3.358 -13.613 19.874 1.00 68.69 101 GLU A C 1
ATOM 819 O O . GLU A 1 101 ? -3.098 -14.775 19.560 1.00 68.69 101 GLU A O 1
ATOM 824 N N . GLU A 1 102 ? -4.285 -13.321 20.798 1.00 69.62 102 GLU A N 1
ATOM 825 C CA . GLU A 1 102 ? -5.023 -14.342 21.560 1.00 69.62 102 GLU A CA 1
ATOM 826 C C . GLU A 1 102 ? -6.326 -14.779 20.880 1.00 69.62 102 GLU A C 1
ATOM 828 O O . GLU A 1 102 ? -6.600 -15.976 20.772 1.00 69.62 102 GLU A O 1
ATOM 833 N N . THR A 1 103 ? -7.144 -13.833 20.413 1.00 72.12 103 THR A N 1
ATOM 834 C CA . THR A 1 103 ? -8.458 -14.149 19.818 1.00 72.12 103 THR A CA 1
ATOM 835 C C . THR A 1 103 ? -8.399 -14.349 18.303 1.00 72.12 103 THR A C 1
ATOM 837 O O . THR A 1 103 ? -9.281 -14.980 17.718 1.00 72.12 103 THR A O 1
ATOM 840 N N . GLY A 1 104 ? -7.357 -13.836 17.642 1.00 70.62 104 GLY A N 1
ATOM 841 C CA . GLY A 1 104 ? -7.222 -13.859 16.187 1.00 70.62 104 GLY A CA 1
ATOM 842 C C . GLY A 1 104 ? -8.182 -12.920 15.448 1.00 70.62 104 GLY A C 1
ATOM 843 O O . GLY A 1 104 ? -8.145 -12.907 14.205 1.00 70.62 104 GLY A O 1
ATOM 844 N N . GLU A 1 105 ? -9.013 -12.162 16.175 1.00 74.81 105 GLU A N 1
ATOM 845 C CA . GLU A 1 105 ? -9.971 -11.195 15.639 1.00 74.81 105 GLU A CA 1
ATOM 846 C C . GLU A 1 105 ? -9.265 -9.915 15.173 1.00 74.81 105 GLU A C 1
ATOM 848 O O . GLU A 1 105 ? -8.266 -9.476 15.744 1.00 74.81 105 GLU A O 1
ATOM 853 N N . ALA A 1 106 ? -9.769 -9.326 14.087 1.00 76.19 106 ALA A N 1
ATOM 854 C CA . ALA A 1 106 ? -9.251 -8.074 13.551 1.00 76.19 106 ALA A CA 1
ATOM 855 C C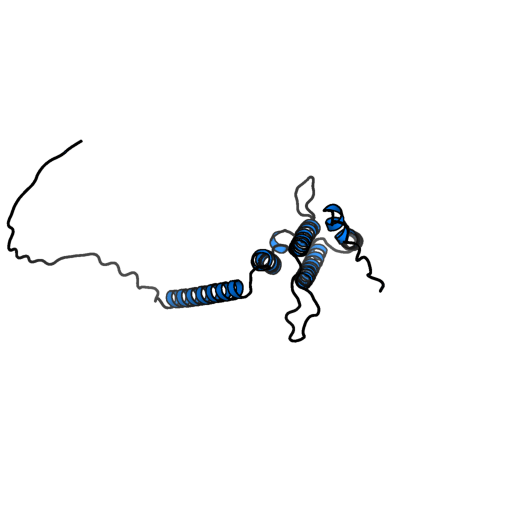 . ALA A 1 106 ? -9.906 -6.897 14.284 1.00 76.19 106 ALA A C 1
ATOM 857 O O . ALA A 1 106 ? -11.095 -6.637 14.096 1.00 76.19 106 ALA A O 1
ATOM 858 N N . MET A 1 107 ? -9.128 -6.181 15.095 1.00 81.38 107 MET A N 1
ATOM 859 C CA . MET A 1 107 ? -9.602 -4.998 15.826 1.00 81.38 107 MET A CA 1
ATOM 860 C C . MET A 1 107 ? -9.476 -3.707 15.002 1.00 81.38 107 MET A C 1
ATOM 862 O O . MET A 1 107 ? -10.028 -2.671 15.377 1.00 81.38 107 MET A O 1
ATOM 866 N N . GLY A 1 108 ? -8.740 -3.763 13.888 1.00 87.19 108 GLY A N 1
ATOM 867 C CA . GLY A 1 108 ? -8.511 -2.652 12.973 1.00 87.19 108 GLY A CA 1
ATOM 868 C C . GLY A 1 108 ? -9.382 -2.716 11.719 1.00 87.19 108 GLY A C 1
ATOM 869 O O . GLY A 1 108 ? -10.584 -2.982 11.758 1.00 87.19 108 GLY A O 1
ATOM 870 N N . VAL A 1 109 ? -8.771 -2.425 10.573 1.00 91.44 109 VAL A N 1
ATOM 871 C CA . VAL A 1 109 ? -9.440 -2.474 9.271 1.00 91.44 109 VAL A CA 1
ATOM 872 C C . VAL A 1 109 ? -9.438 -3.920 8.765 1.00 91.44 109 VAL A C 1
ATOM 874 O O . VAL A 1 109 ? -8.367 -4.522 8.671 1.00 91.44 109 VAL A O 1
ATOM 877 N N . PRO A 1 110 ? -10.595 -4.494 8.399 1.00 91.69 110 PRO A N 1
ATOM 878 C CA . PRO A 1 110 ? -10.639 -5.880 7.963 1.00 91.69 110 PRO A CA 1
ATOM 879 C C . PRO A 1 110 ? -9.914 -6.095 6.623 1.00 91.69 110 PRO A C 1
ATOM 881 O O . PRO A 1 110 ? -9.732 -5.192 5.798 1.00 91.69 110 PRO A O 1
ATOM 884 N N . ASP A 1 111 ? -9.425 -7.321 6.438 1.00 91.31 111 ASP A N 1
ATOM 885 C CA . ASP A 1 111 ? -8.438 -7.653 5.406 1.00 91.31 111 ASP A CA 1
ATOM 886 C C . ASP A 1 111 ? -9.005 -7.559 3.977 1.00 91.31 111 ASP A C 1
ATOM 888 O O . ASP A 1 111 ? -8.254 -7.340 3.029 1.00 91.31 111 ASP A O 1
ATOM 892 N N . ASP A 1 112 ? -10.323 -7.687 3.823 1.00 91.38 112 ASP A N 1
ATOM 893 C CA . ASP A 1 112 ? -11.071 -7.482 2.577 1.00 91.38 112 ASP A CA 1
ATOM 894 C C . ASP A 1 112 ? -11.029 -6.018 2.109 1.00 91.38 112 ASP A C 1
ATOM 896 O O . ASP A 1 112 ? -10.937 -5.746 0.911 1.00 91.38 112 ASP A O 1
ATOM 900 N N . VAL A 1 113 ? -11.024 -5.070 3.048 1.00 93.06 113 VAL A N 1
ATOM 901 C CA . VAL A 1 113 ? -10.883 -3.635 2.766 1.00 93.06 113 VAL A CA 1
ATOM 902 C C . VAL A 1 113 ? -9.417 -3.264 2.521 1.00 93.06 113 VAL A C 1
ATOM 904 O O . VAL A 1 113 ? -9.113 -2.433 1.654 1.00 93.06 113 VAL A O 1
ATOM 907 N N . LEU A 1 114 ? -8.491 -3.881 3.262 1.00 94.56 114 LEU A N 1
ATOM 908 C CA . LEU A 1 114 ? -7.055 -3.644 3.100 1.00 94.56 114 LEU A CA 1
ATOM 909 C C . LEU A 1 114 ? -6.535 -4.172 1.758 1.00 94.56 114 LEU A C 1
ATOM 911 O O . LEU A 1 114 ? -5.810 -3.460 1.057 1.00 94.56 114 LEU A O 1
ATOM 915 N N . LYS A 1 115 ? -6.955 -5.376 1.358 1.00 94.88 115 LYS A N 1
ATOM 916 C CA . LYS A 1 115 ? -6.628 -6.009 0.069 1.00 94.88 115 LYS A CA 1
ATOM 917 C C . LYS A 1 115 ? -7.531 -5.495 -1.055 1.00 94.88 115 LYS A C 1
ATOM 919 O O . LYS A 1 115 ? -8.123 -6.248 -1.819 1.00 94.88 115 LYS A O 1
ATOM 924 N N . ASN A 1 116 ? -7.639 -4.177 -1.155 1.00 94.50 116 ASN A N 1
ATOM 925 C CA . ASN A 1 116 ? -8.373 -3.525 -2.230 1.00 94.50 116 ASN A CA 1
ATOM 926 C C . ASN A 1 116 ? -7.635 -3.633 -3.581 1.00 94.50 116 ASN A C 1
ATOM 928 O O . ASN A 1 116 ? -6.509 -4.129 -3.675 1.00 94.50 116 ASN A O 1
ATOM 932 N N . ALA A 1 117 ? -8.269 -3.124 -4.642 1.00 95.00 117 ALA A N 1
ATOM 933 C CA . ALA A 1 117 ? -7.720 -3.142 -5.998 1.00 95.00 117 ALA A CA 1
ATOM 934 C C . ALA A 1 117 ? -6.292 -2.571 -6.078 1.00 95.00 117 ALA A C 1
ATOM 936 O O . ALA A 1 117 ? -5.433 -3.179 -6.710 1.00 95.00 117 ALA A O 1
ATOM 937 N N . LYS A 1 118 ? -6.007 -1.470 -5.369 1.00 93.38 118 LYS A N 1
ATOM 938 C CA . LYS A 1 118 ? -4.691 -0.819 -5.394 1.00 93.38 118 LYS A CA 1
ATOM 939 C C . LYS A 1 118 ? -3.601 -1.671 -4.745 1.00 93.38 118 LYS A C 1
ATOM 941 O O . LYS A 1 118 ? -2.497 -1.772 -5.273 1.00 93.38 118 LYS A O 1
ATOM 946 N N . TYR A 1 119 ? -3.911 -2.332 -3.632 1.00 95.69 119 TYR A N 1
ATOM 947 C CA . TYR A 1 119 ? -2.998 -3.302 -3.024 1.00 95.69 119 TYR A CA 1
ATOM 948 C C . TYR A 1 119 ? -2.684 -4.447 -4.001 1.00 95.69 119 TYR A C 1
ATOM 950 O O . TYR A 1 119 ? -1.523 -4.812 -4.185 1.00 95.69 119 TYR A O 1
ATOM 958 N N . HIS A 1 120 ? -3.701 -4.981 -4.685 1.00 95.00 120 HIS A N 1
ATOM 959 C CA . HIS A 1 120 ? -3.501 -6.032 -5.682 1.00 95.00 120 HIS A CA 1
ATOM 960 C C . HIS A 1 120 ? -2.701 -5.567 -6.903 1.00 95.00 120 HIS A C 1
ATOM 962 O O . HIS A 1 120 ? -1.897 -6.347 -7.409 1.00 95.00 120 HIS A O 1
ATOM 968 N N . GLU A 1 121 ? -2.874 -4.325 -7.354 1.00 92.94 121 GLU A N 1
ATOM 969 C CA . GLU A 1 121 ? -2.034 -3.720 -8.395 1.00 92.94 121 GLU A CA 1
ATOM 970 C C . GLU A 1 121 ? -0.562 -3.664 -7.968 1.00 92.94 121 GLU A C 1
ATOM 972 O O . GLU A 1 121 ? 0.307 -4.072 -8.734 1.00 92.94 121 GLU A O 1
ATOM 977 N N . LEU A 1 122 ? -0.265 -3.255 -6.729 1.00 93.69 122 LEU A N 1
ATOM 978 C CA . LEU A 1 122 ? 1.110 -3.243 -6.210 1.00 93.69 122 LEU A CA 1
ATOM 979 C C . LEU A 1 122 ? 1.702 -4.654 -6.122 1.00 93.69 122 LEU A C 1
ATOM 981 O O . LEU A 1 122 ? 2.853 -4.874 -6.498 1.00 93.69 122 LEU A O 1
ATOM 985 N N . LYS A 1 123 ? 0.917 -5.646 -5.686 1.00 92.56 123 LYS A N 1
ATOM 986 C CA . LYS A 1 123 ? 1.364 -7.050 -5.695 1.00 92.56 123 LYS A CA 1
ATOM 987 C C . LYS A 1 123 ? 1.602 -7.561 -7.116 1.00 92.56 123 LYS A C 1
ATOM 989 O O . LYS A 1 123 ? 2.537 -8.325 -7.321 1.00 92.56 123 LYS A O 1
ATOM 994 N N . GLN A 1 124 ? 0.792 -7.143 -8.089 1.00 91.38 124 GLN A N 1
ATOM 995 C CA . GLN A 1 124 ? 1.003 -7.467 -9.502 1.00 91.38 124 GLN A CA 1
ATOM 996 C C . GLN A 1 124 ? 2.278 -6.815 -10.048 1.00 91.38 124 GLN A C 1
ATOM 998 O O . GLN A 1 124 ? 3.049 -7.465 -10.751 1.00 91.38 124 GLN A O 1
ATOM 1003 N N . LEU A 1 125 ? 2.542 -5.563 -9.669 1.00 89.50 125 LEU A N 1
ATOM 1004 C CA . LEU A 1 125 ? 3.755 -4.843 -10.045 1.00 89.50 125 LEU A CA 1
ATOM 1005 C C . LEU A 1 125 ? 5.021 -5.597 -9.617 1.00 89.50 125 LEU A C 1
ATOM 1007 O O . LEU A 1 125 ? 5.981 -5.627 -10.380 1.00 89.50 125 LEU A O 1
ATOM 1011 N N . ALA A 1 126 ? 5.009 -6.275 -8.465 1.00 87.00 126 ALA A N 1
ATOM 1012 C CA . ALA A 1 126 ? 6.137 -7.089 -8.001 1.00 87.00 126 ALA A CA 1
ATOM 1013 C C . ALA A 1 126 ? 6.602 -8.144 -9.026 1.00 87.00 126 ALA A C 1
ATOM 1015 O O . ALA A 1 126 ? 7.791 -8.456 -9.088 1.00 87.00 126 ALA A O 1
ATOM 1016 N N . PHE A 1 127 ? 5.687 -8.679 -9.845 1.00 86.81 127 PHE A N 1
ATOM 1017 C CA . PHE A 1 127 ? 6.017 -9.665 -10.878 1.00 86.81 127 PHE A CA 1
ATOM 1018 C C . PHE A 1 127 ? 6.700 -9.040 -12.095 1.00 86.81 127 PHE A C 1
ATOM 1020 O O . PHE A 1 127 ? 7.558 -9.676 -12.695 1.00 86.81 127 PHE A O 1
ATOM 1027 N N . PHE A 1 128 ? 6.341 -7.804 -12.444 1.00 86.44 128 PHE A N 1
ATOM 1028 C CA . PHE A 1 128 ? 6.793 -7.132 -13.667 1.00 86.44 128 PHE A CA 1
ATOM 1029 C C . PHE A 1 128 ? 7.919 -6.122 -13.434 1.00 86.44 128 PHE A C 1
ATOM 1031 O O . PHE A 1 128 ? 8.517 -5.637 -14.387 1.00 86.44 128 PHE A O 1
ATOM 1038 N N . TYR A 1 129 ? 8.223 -5.792 -12.179 1.00 87.19 129 TYR A N 1
ATOM 1039 C CA . TYR A 1 129 ? 9.110 -4.682 -11.830 1.00 87.19 129 TYR A CA 1
ATOM 1040 C C . TYR A 1 129 ? 10.506 -4.764 -12.476 1.00 87.19 129 TYR A C 1
ATOM 1042 O O . TYR A 1 129 ? 11.084 -3.744 -12.839 1.00 87.19 129 TYR A O 1
ATOM 1050 N N . PHE A 1 130 ? 11.051 -5.975 -12.625 1.00 87.69 130 PHE A N 1
ATOM 1051 C CA . PHE A 1 130 ? 12.390 -6.212 -13.184 1.00 87.69 130 PHE A CA 1
ATOM 1052 C C . PHE A 1 130 ? 12.370 -6.791 -14.601 1.00 87.69 130 PHE A C 1
ATOM 1054 O O . PHE A 1 130 ? 13.425 -7.156 -15.126 1.00 87.69 130 PHE A O 1
ATOM 1061 N N . ASP A 1 131 ? 11.194 -6.897 -15.215 1.00 86.69 131 ASP A N 1
ATOM 1062 C CA . ASP A 1 131 ? 11.088 -7.397 -16.576 1.00 86.69 131 ASP A CA 1
ATOM 1063 C C . ASP A 1 131 ? 11.651 -6.365 -17.563 1.00 86.69 131 ASP A C 1
ATOM 1065 O O . ASP A 1 131 ? 11.407 -5.162 -17.425 1.00 86.69 131 ASP A O 1
ATOM 1069 N N . PRO A 1 132 ? 12.400 -6.802 -18.589 1.00 85.44 132 PRO A N 1
ATOM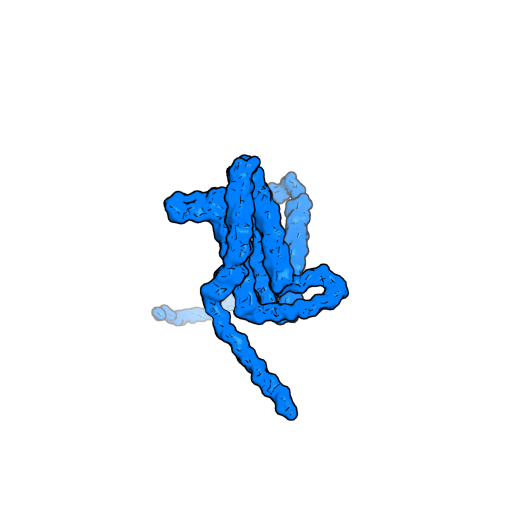 1070 C CA . PRO A 1 132 ? 12.876 -5.891 -19.616 1.00 85.44 132 PRO A CA 1
ATOM 1071 C C . PRO A 1 132 ? 11.690 -5.307 -20.387 1.00 85.44 132 PRO A C 1
ATOM 1073 O O . PRO A 1 132 ? 10.688 -5.990 -20.617 1.00 85.44 132 PRO A O 1
ATOM 1076 N N . THR A 1 133 ? 11.831 -4.069 -20.864 1.00 85.44 133 THR A N 1
ATOM 1077 C CA . THR A 1 133 ? 10.774 -3.347 -21.590 1.00 85.44 133 THR A CA 1
ATOM 1078 C C . THR A 1 133 ? 10.180 -4.165 -22.741 1.00 85.44 133 THR A C 1
ATOM 1080 O O . THR A 1 133 ? 8.967 -4.175 -22.917 1.00 85.44 133 THR A O 1
ATOM 1083 N N . ASP A 1 134 ? 10.994 -4.934 -23.470 1.00 86.06 134 ASP A N 1
ATOM 1084 C CA . ASP A 1 134 ? 10.515 -5.803 -24.555 1.00 86.06 134 ASP A CA 1
ATOM 1085 C C . ASP A 1 134 ? 9.568 -6.918 -24.072 1.00 86.06 134 ASP A C 1
ATOM 1087 O O . ASP A 1 134 ? 8.626 -7.288 -24.778 1.00 86.06 134 ASP A O 1
ATOM 1091 N N . SER A 1 135 ? 9.804 -7.469 -22.873 1.00 88.69 135 SER A N 1
ATOM 1092 C CA . SER A 1 135 ? 8.908 -8.444 -22.230 1.00 88.69 135 SER A CA 1
ATOM 1093 C C . SER A 1 135 ? 7.599 -7.774 -21.820 1.00 88.69 135 SER A C 1
ATOM 1095 O O . SER A 1 135 ? 6.512 -8.297 -22.089 1.00 88.69 135 SER A O 1
ATOM 1097 N N . LEU A 1 136 ? 7.699 -6.577 -21.236 1.00 86.81 136 LEU A N 1
ATOM 1098 C CA . LEU A 1 136 ? 6.549 -5.790 -20.798 1.00 86.81 136 LEU A CA 1
ATOM 1099 C C . LEU A 1 136 ? 5.643 -5.403 -21.971 1.00 86.81 136 LEU A C 1
ATOM 1101 O O . LEU A 1 136 ? 4.428 -5.542 -21.861 1.00 86.81 136 LEU A O 1
ATOM 1105 N N . ILE A 1 137 ? 6.215 -4.998 -23.110 1.00 89.38 137 ILE A N 1
ATOM 1106 C CA . ILE A 1 137 ? 5.466 -4.676 -24.336 1.00 89.38 137 ILE A CA 1
ATOM 1107 C C . ILE A 1 137 ? 4.715 -5.908 -24.848 1.00 89.38 137 ILE A C 1
ATOM 1109 O O . ILE A 1 137 ? 3.506 -5.864 -25.051 1.00 89.38 137 ILE A O 1
ATOM 1113 N N . LYS A 1 138 ? 5.395 -7.050 -24.989 1.00 90.25 138 LYS A N 1
ATOM 1114 C CA . LYS A 1 138 ? 4.739 -8.288 -25.446 1.00 90.25 138 LYS A CA 1
ATOM 1115 C C . LYS A 1 138 ? 3.623 -8.721 -24.500 1.00 90.25 138 LYS A C 1
ATOM 1117 O O . LYS A 1 138 ? 2.592 -9.233 -24.935 1.00 90.25 138 LYS A O 1
ATOM 1122 N N . THR A 1 139 ? 3.830 -8.545 -23.199 1.00 86.50 139 THR A N 1
ATOM 1123 C CA . THR A 1 139 ? 2.836 -8.887 -22.180 1.00 86.50 139 THR A CA 1
ATOM 1124 C C . THR A 1 139 ? 1.639 -7.940 -22.241 1.00 86.50 139 THR A C 1
ATOM 1126 O O . THR A 1 139 ? 0.502 -8.413 -22.225 1.00 86.50 139 THR A O 1
ATOM 1129 N N . SER A 1 140 ? 1.862 -6.633 -22.403 1.00 87.81 140 SER A N 1
ATOM 1130 C CA . SER A 1 140 ? 0.784 -5.646 -22.519 1.00 87.81 140 SER A CA 1
ATOM 1131 C C . SER A 1 140 ? -0.043 -5.841 -23.794 1.00 87.81 140 SER A C 1
ATOM 1133 O O . SER A 1 140 ? -1.272 -5.823 -23.724 1.00 87.81 140 SER A O 1
ATOM 1135 N N . GLU A 1 141 ? 0.588 -6.155 -24.929 1.00 91.38 141 GLU A N 1
ATOM 1136 C CA . GLU A 1 141 ? -0.094 -6.499 -26.185 1.00 91.38 141 GLU A CA 1
ATOM 1137 C C . GLU A 1 141 ? -0.963 -7.759 -26.043 1.00 91.38 141 GLU A C 1
ATOM 1139 O O . GLU A 1 141 ? -2.119 -7.796 -26.484 1.00 91.38 141 GLU A O 1
ATOM 1144 N N . ARG A 1 142 ? -0.443 -8.800 -25.377 1.00 89.50 142 ARG A N 1
ATOM 1145 C CA . ARG A 1 142 ? -1.203 -10.026 -25.076 1.00 89.50 142 ARG A CA 1
ATOM 1146 C C . ARG A 1 142 ? -2.392 -9.749 -24.158 1.00 89.50 142 ARG A C 1
ATOM 1148 O O . ARG A 1 142 ? -3.482 -10.261 -24.398 1.00 89.50 142 ARG A O 1
ATOM 1155 N N . MET A 1 143 ? -2.213 -8.931 -23.124 1.00 87.69 143 MET A N 1
ATOM 1156 C CA . MET A 1 143 ? -3.295 -8.566 -22.205 1.00 87.69 143 MET A CA 1
ATOM 1157 C C . MET A 1 143 ? -4.373 -7.721 -22.897 1.00 87.69 143 MET A C 1
ATOM 1159 O O . MET A 1 143 ? -5.568 -7.977 -22.716 1.00 87.69 143 MET A O 1
ATOM 1163 N N . ALA A 1 144 ? -3.970 -6.754 -23.724 1.00 88.88 144 ALA A N 1
ATOM 1164 C CA . ALA A 1 144 ? -4.880 -5.904 -24.485 1.00 88.88 144 ALA A CA 1
ATOM 1165 C C . ALA A 1 144 ? -5.698 -6.716 -25.501 1.00 88.88 144 ALA A C 1
ATOM 1167 O O . ALA A 1 144 ? -6.926 -6.606 -25.536 1.00 88.88 144 ALA A O 1
ATOM 1168 N N . SER A 1 145 ? -5.045 -7.593 -26.271 1.00 89.50 145 SER A N 1
ATOM 1169 C CA . SER A 1 145 ? -5.717 -8.471 -27.240 1.00 89.50 145 SER A CA 1
ATOM 1170 C C . SER A 1 145 ? -6.662 -9.474 -26.570 1.00 89.50 145 SER A C 1
ATOM 1172 O O . SER A 1 145 ? -7.792 -9.644 -27.031 1.00 89.50 145 SER A O 1
ATOM 1174 N N . ALA A 1 146 ? -6.272 -10.073 -25.439 1.00 88.69 146 ALA A N 1
ATOM 1175 C CA . ALA A 1 146 ? -7.146 -10.961 -24.670 1.00 88.69 146 ALA A CA 1
ATOM 1176 C C . ALA A 1 146 ? -8.383 -10.232 -24.116 1.00 88.69 146 ALA A C 1
ATOM 1178 O O . ALA A 1 146 ? -9.491 -10.775 -24.131 1.00 88.69 146 ALA A O 1
ATOM 1179 N N . THR A 1 147 ? -8.215 -8.992 -23.652 1.00 88.12 147 THR A N 1
ATOM 1180 C CA . THR A 1 147 ? -9.323 -8.162 -23.155 1.00 88.12 147 THR A CA 1
ATOM 1181 C C . THR A 1 147 ? -10.274 -7.778 -24.288 1.00 88.12 147 THR A C 1
ATOM 1183 O O . THR A 1 147 ? -11.490 -7.921 -24.142 1.00 88.12 147 THR A O 1
ATOM 1186 N N . ALA A 1 148 ? -9.739 -7.383 -25.447 1.00 87.50 148 ALA A N 1
ATOM 1187 C CA . ALA A 1 148 ? -10.532 -7.085 -26.637 1.00 87.50 148 ALA A CA 1
ATOM 1188 C C . ALA A 1 148 ? -11.321 -8.313 -27.126 1.00 87.50 148 ALA A C 1
ATOM 1190 O O . ALA A 1 148 ? -12.516 -8.208 -27.408 1.00 87.50 148 ALA A O 1
ATOM 1191 N N . ALA A 1 149 ? -10.694 -9.494 -27.154 1.00 88.25 149 ALA A N 1
ATOM 1192 C CA . ALA A 1 149 ? -11.354 -10.742 -27.531 1.00 88.25 149 ALA A CA 1
ATOM 1193 C C . ALA A 1 149 ? -12.513 -11.096 -26.581 1.00 88.25 149 ALA A C 1
ATOM 1195 O O . ALA A 1 149 ? -13.599 -11.456 -27.037 1.00 88.25 149 ALA A O 1
ATOM 1196 N N . ARG A 1 150 ? -12.324 -10.934 -25.263 1.00 87.44 150 ARG A N 1
ATOM 1197 C CA . ARG A 1 150 ? -13.388 -11.152 -24.264 1.00 87.44 150 ARG A CA 1
ATOM 1198 C C . ARG A 1 150 ? -14.550 -10.177 -24.430 1.00 87.44 150 ARG A C 1
ATOM 1200 O O . ARG A 1 150 ? -15.701 -10.603 -24.368 1.00 87.44 150 ARG A O 1
ATOM 1207 N N . ALA A 1 151 ? -14.269 -8.901 -24.688 1.00 86.31 151 ALA A N 1
ATOM 1208 C CA . ALA A 1 151 ? -15.308 -7.903 -24.931 1.00 86.31 151 ALA A CA 1
ATOM 1209 C C . ALA A 1 151 ? -16.135 -8.237 -26.186 1.00 86.31 151 ALA A C 1
ATOM 1211 O O . ALA A 1 151 ? -17.361 -8.131 -26.170 1.00 86.31 151 ALA A O 1
ATOM 1212 N N . LEU A 1 152 ? -15.489 -8.699 -27.262 1.00 86.00 152 LEU A N 1
ATOM 1213 C CA . LEU A 1 152 ? -16.182 -9.161 -28.470 1.00 86.00 152 LEU A CA 1
ATOM 1214 C C . LEU A 1 152 ? -17.037 -10.410 -28.204 1.00 86.00 152 LEU A C 1
ATOM 1216 O O . LEU A 1 152 ? -18.180 -10.476 -28.661 1.00 86.00 152 LEU A O 1
ATOM 1220 N N . ALA A 1 153 ? -16.530 -11.368 -27.426 1.00 84.06 153 ALA A N 1
ATOM 1221 C CA . ALA A 1 153 ? -17.275 -12.570 -27.054 1.00 84.06 153 ALA A CA 1
ATOM 1222 C C . ALA A 1 153 ? -18.532 -12.243 -26.227 1.00 84.06 153 ALA A C 1
ATOM 1224 O O . ALA A 1 153 ? -19.610 -12.751 -26.530 1.00 84.06 153 ALA A O 1
ATOM 1225 N N . GLN A 1 154 ? -18.429 -11.336 -25.250 1.00 81.25 154 GLN A N 1
ATOM 1226 C CA . GLN A 1 154 ? -19.577 -10.880 -24.453 1.00 81.25 154 GLN A CA 1
ATOM 1227 C C . GLN A 1 154 ? -20.621 -10.137 -25.297 1.00 81.25 154 GLN A C 1
ATOM 1229 O O . GLN A 1 154 ? -21.825 -10.310 -25.107 1.00 81.25 154 GLN A O 1
ATOM 1234 N N . ARG A 1 155 ? -20.180 -9.336 -26.274 1.00 75.88 155 ARG A N 1
ATOM 1235 C CA . ARG A 1 155 ? -21.093 -8.679 -27.223 1.00 75.88 155 ARG A CA 1
ATOM 1236 C C . ARG A 1 155 ? -21.819 -9.689 -28.107 1.00 75.88 155 ARG A C 1
ATOM 1238 O O . ARG A 1 155 ? -23.007 -9.525 -28.354 1.00 75.88 155 ARG A O 1
ATOM 1245 N N . THR A 1 156 ? -21.123 -10.739 -28.534 1.00 75.81 156 THR A N 1
ATOM 1246 C CA . THR A 1 156 ? -21.696 -11.801 -29.374 1.00 75.81 156 THR A CA 1
ATOM 1247 C C . THR A 1 156 ? -22.702 -12.656 -28.594 1.00 75.81 156 THR A C 1
ATOM 1249 O O . THR A 1 156 ? -23.721 -13.060 -29.148 1.00 75.81 156 THR A O 1
ATOM 1252 N N . SER A 1 157 ? -22.480 -12.885 -27.293 1.00 68.69 157 SER A N 1
ATOM 1253 C CA . SER A 1 157 ? -23.435 -13.615 -26.446 1.00 68.69 157 SER A CA 1
ATOM 1254 C C . SER A 1 157 ? -24.709 -12.818 -26.136 1.00 68.69 157 SER A C 1
ATOM 1256 O O . SER A 1 157 ? -25.763 -13.415 -25.953 1.00 68.69 157 SER A O 1
ATOM 1258 N N . LEU A 1 158 ? -24.636 -11.482 -26.103 1.00 64.12 158 LEU A N 1
ATOM 1259 C CA . LEU A 1 158 ? -25.787 -10.591 -25.880 1.00 64.12 158 LEU A CA 1
ATOM 1260 C C . LEU A 1 158 ? -26.638 -10.357 -27.142 1.00 64.12 158 LEU A C 1
ATOM 1262 O O . LEU A 1 158 ? -27.771 -9.897 -27.031 1.00 64.12 158 LEU A O 1
ATOM 1266 N N . SER A 1 159 ? -26.112 -10.660 -28.334 1.00 60.91 159 SER A N 1
ATOM 1267 C CA . SER A 1 159 ? -26.835 -10.525 -29.607 1.00 60.91 159 SER A CA 1
ATOM 1268 C C . SER A 1 159 ? -27.558 -11.800 -30.056 1.00 60.91 159 SER A C 1
ATOM 1270 O O . SER A 1 159 ? -28.166 -11.804 -31.126 1.00 60.91 159 SER A O 1
ATOM 1272 N N . LEU A 1 160 ? -27.489 -12.888 -29.282 1.00 55.81 160 LEU A N 1
ATOM 1273 C CA . LEU A 1 160 ? -28.248 -14.105 -29.566 1.00 55.81 160 LEU A CA 1
ATOM 1274 C C . LEU A 1 160 ? -29.687 -13.930 -29.045 1.00 55.81 160 LEU A C 1
ATOM 1276 O O . LEU A 1 160 ? -29.870 -13.709 -27.847 1.00 55.81 160 LEU A O 1
ATOM 1280 N N . PRO A 1 161 ? -30.717 -13.992 -29.911 1.00 55.91 161 PRO A N 1
ATOM 1281 C CA . PRO A 1 161 ? -32.101 -13.811 -29.490 1.00 55.91 161 PRO A CA 1
ATOM 1282 C C . PRO A 1 161 ? -32.520 -14.914 -28.500 1.00 55.91 161 PRO A C 1
ATOM 1284 O O . PRO A 1 161 ? -32.108 -16.068 -28.664 1.00 55.91 161 PRO A O 1
ATOM 1287 N N . PRO A 1 162 ? -33.355 -14.604 -27.488 1.00 49.28 162 PRO A N 1
ATOM 1288 C CA . PRO A 1 162 ? -33.867 -15.599 -26.554 1.00 49.28 162 PRO A CA 1
ATOM 1289 C C . PRO A 1 162 ? -34.810 -16.539 -27.316 1.00 49.28 162 PRO A C 1
ATOM 1291 O O . PRO A 1 162 ? -35.971 -16.213 -27.547 1.00 49.28 162 PRO A O 1
ATOM 1294 N N . GLY A 1 163 ? -34.288 -17.680 -27.774 1.00 57.19 163 GLY A N 1
ATOM 1295 C CA . GLY A 1 163 ? -35.082 -18.680 -28.493 1.00 57.19 163 GLY A CA 1
ATOM 1296 C C . GLY A 1 163 ? -34.365 -19.570 -29.513 1.00 57.19 163 GLY A C 1
ATOM 1297 O O . GLY A 1 163 ? -35.036 -20.407 -30.104 1.00 57.19 163 GLY A O 1
ATOM 1298 N N . SER A 1 164 ? -33.047 -19.472 -29.743 1.00 57.38 164 SER A N 1
ATOM 1299 C CA . SER A 1 164 ? -32.377 -20.327 -30.752 1.00 57.38 164 SER A CA 1
ATOM 1300 C C . SER A 1 164 ? -31.987 -21.741 -30.282 1.00 57.38 164 SER A C 1
ATOM 1302 O O . SER A 1 164 ? -31.224 -22.427 -30.961 1.00 57.38 164 SER A O 1
ATOM 1304 N N . LEU A 1 165 ? -32.542 -22.229 -29.166 1.00 55.25 165 LEU A N 1
ATOM 1305 C CA . LEU A 1 165 ? -32.490 -23.654 -28.828 1.00 55.25 165 LEU A CA 1
ATOM 1306 C C . LEU A 1 165 ? -33.510 -24.408 -29.693 1.00 55.25 165 LEU A C 1
ATOM 1308 O O . LEU A 1 165 ? -34.632 -24.661 -29.266 1.00 55.25 165 LEU A O 1
ATOM 1312 N N . GLY A 1 166 ? -33.130 -24.738 -30.926 1.00 46.62 166 GLY A N 1
ATOM 1313 C CA . GLY A 1 166 ? -33.883 -25.664 -31.768 1.00 46.62 166 GLY A CA 1
ATOM 1314 C C . GLY A 1 166 ? -33.411 -27.106 -31.552 1.00 46.62 166 GLY A C 1
ATOM 1315 O O . GLY A 1 166 ? -32.260 -27.400 -31.876 1.00 46.62 166 GLY A O 1
ATOM 1316 N N . PRO A 1 167 ? -34.254 -28.026 -31.046 1.00 60.22 167 PRO A N 1
ATOM 1317 C CA . PRO A 1 167 ? -34.000 -29.456 -31.110 1.00 60.22 167 PRO A CA 1
ATOM 1318 C C . PRO A 1 167 ? -34.685 -30.051 -32.353 1.00 60.22 167 PRO A C 1
ATOM 1320 O O . PRO A 1 167 ? -35.894 -29.944 -32.519 1.00 60.22 167 PRO A O 1
ATOM 1323 N N . SER A 1 168 ? -33.926 -30.711 -33.224 1.00 48.47 168 SER A N 1
ATOM 1324 C CA . SER A 1 168 ? -34.420 -31.699 -34.202 1.00 48.47 168 SER A CA 1
ATOM 1325 C C . SER A 1 168 ? -33.179 -32.487 -34.626 1.00 48.47 168 SER A C 1
ATOM 1327 O O . SER A 1 168 ? -32.267 -31.918 -35.208 1.00 48.47 168 SER A O 1
ATOM 1329 N N . LEU A 1 169 ? -32.910 -33.718 -34.183 1.00 46.38 169 LEU A N 1
ATOM 1330 C CA . LEU A 1 169 ? -33.724 -34.933 -34.082 1.00 46.38 169 LEU A CA 1
ATOM 1331 C C . LEU A 1 169 ? -34.466 -35.263 -35.386 1.00 46.38 169 LEU A C 1
ATOM 1333 O O . LEU A 1 169 ? -35.576 -34.786 -35.601 1.00 46.38 169 LEU A O 1
ATOM 1337 N N . GLY A 1 170 ? -33.868 -36.162 -36.179 1.00 42.06 170 GLY A N 1
ATOM 1338 C CA . GLY A 1 170 ? -34.615 -37.202 -36.892 1.00 42.06 170 GLY A CA 1
ATOM 1339 C C . GLY A 1 170 ? -34.519 -37.251 -38.424 1.00 42.06 170 GLY A C 1
ATOM 1340 O O . GLY A 1 170 ? -35.059 -36.396 -39.106 1.00 42.06 170 GLY A O 1
ATOM 1341 N N . ALA A 1 171 ? -33.986 -38.384 -38.904 1.00 38.91 171 ALA A N 1
ATOM 1342 C CA . ALA A 1 171 ? -34.453 -39.179 -40.054 1.00 38.91 171 ALA A CA 1
ATOM 1343 C C . ALA A 1 171 ? -34.103 -38.769 -41.511 1.00 38.91 171 ALA A C 1
ATOM 1345 O O . ALA A 1 171 ? -34.758 -37.943 -42.126 1.00 38.91 171 ALA A O 1
ATOM 1346 N N . GLY A 1 172 ? -33.156 -39.516 -42.101 1.00 44.12 172 GLY A N 1
ATOM 1347 C CA . GLY A 1 172 ? -33.479 -40.613 -43.035 1.00 44.12 172 GLY A CA 1
ATOM 1348 C C . GLY A 1 172 ? -33.707 -40.306 -44.526 1.00 44.12 172 GLY A C 1
ATOM 1349 O O . GLY A 1 172 ? -34.784 -39.868 -44.897 1.00 44.12 172 GLY A O 1
ATOM 1350 N N . LEU A 1 173 ? -32.737 -40.694 -45.371 1.00 44.38 173 LEU A N 1
ATOM 1351 C CA . LEU A 1 173 ? -32.850 -41.333 -46.709 1.00 44.38 173 LEU A CA 1
ATOM 1352 C C . LEU A 1 173 ? -31.390 -41.533 -47.195 1.00 44.38 173 LEU A C 1
ATOM 1354 O O . LEU A 1 173 ? -30.625 -40.583 -47.148 1.00 44.38 173 LEU A O 1
ATOM 1358 N N . GLY A 1 174 ? -30.842 -42.692 -47.565 1.00 40.38 174 GLY A N 1
ATOM 1359 C CA . GLY A 1 174 ? -31.393 -43.836 -48.285 1.00 40.38 174 GLY A CA 1
ATOM 1360 C C . GLY A 1 174 ? -30.799 -43.872 -49.708 1.00 40.38 174 GLY A C 1
ATOM 1361 O O . GLY A 1 174 ? -31.030 -42.931 -50.457 1.00 40.38 174 GLY A O 1
ATOM 1362 N N . SER A 1 175 ? -30.107 -44.973 -50.060 1.00 40.47 175 SER A N 1
ATOM 1363 C CA . SER A 1 175 ? -29.517 -45.375 -51.371 1.00 40.47 175 SER A CA 1
ATOM 1364 C C . SER A 1 175 ? -28.015 -45.062 -51.544 1.00 40.47 175 SER A C 1
ATOM 1366 O O . SER A 1 175 ? -27.651 -43.904 -51.683 1.00 40.47 175 SER A O 1
ATOM 1368 N N . ALA A 1 176 ? -27.042 -45.979 -51.406 1.00 44.28 176 ALA A N 1
ATOM 1369 C CA . ALA A 1 176 ? -26.800 -47.334 -51.949 1.00 44.28 176 ALA A CA 1
ATOM 1370 C C . ALA A 1 176 ? -26.396 -47.366 -53.439 1.00 44.28 176 ALA A C 1
ATOM 1372 O O . ALA A 1 176 ? -27.231 -47.035 -54.270 1.00 44.28 176 ALA A O 1
ATOM 1373 N N . THR A 1 177 ? -25.141 -47.786 -53.703 1.00 42.53 177 THR A N 1
ATOM 1374 C CA . THR A 1 177 ? -24.598 -48.706 -54.752 1.00 42.53 177 THR A CA 1
ATOM 1375 C C . THR A 1 177 ? -23.056 -48.594 -54.700 1.00 42.53 177 THR A C 1
ATOM 1377 O O . THR A 1 177 ? -22.528 -47.528 -54.994 1.00 42.53 177 THR A O 1
ATOM 1380 N N . SER A 1 178 ? -22.308 -49.484 -54.032 1.00 43.97 178 SER A N 1
ATOM 1381 C CA . SER A 1 178 ? -21.800 -50.802 -54.480 1.00 43.97 178 SER A CA 1
ATOM 1382 C C . SER A 1 178 ? -21.006 -50.753 -55.786 1.00 43.97 178 SER A C 1
ATOM 1384 O O . SER A 1 178 ? -21.630 -50.497 -56.806 1.00 43.97 178 SER A O 1
ATOM 1386 N N . GLU A 1 179 ? -19.693 -51.033 -55.707 1.00 39.22 179 GLU A N 1
ATOM 1387 C CA . GLU A 1 179 ? -18.811 -51.833 -56.604 1.00 39.22 179 GLU A CA 1
ATOM 1388 C C . GLU A 1 179 ? -17.368 -51.278 -56.495 1.00 39.22 179 GLU A C 1
ATOM 1390 O O . GLU A 1 179 ? -17.178 -50.071 -56.570 1.00 39.22 179 GLU A O 1
ATOM 1395 N N . GLY A 1 180 ? -16.289 -52.017 -56.248 1.00 39.34 180 GLY A N 1
ATOM 1396 C CA . GLY A 1 180 ? -16.052 -53.446 -56.099 1.00 39.34 180 GLY A CA 1
ATOM 1397 C C . GLY A 1 180 ? -14.777 -53.647 -55.267 1.00 39.34 180 GLY A C 1
ATOM 1398 O O . GLY A 1 180 ? -13.955 -52.739 -55.129 1.00 39.34 180 GLY A O 1
ATOM 1399 N N . GLY A 1 181 ? -14.678 -54.816 -54.641 1.00 41.88 181 GLY A N 1
ATOM 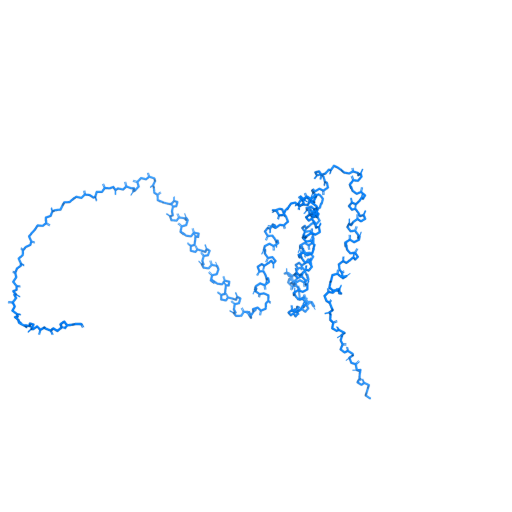1400 C CA . GLY A 1 181 ? -13.495 -55.267 -53.917 1.00 41.88 181 GLY A CA 1
ATOM 1401 C C . GLY A 1 181 ? -12.646 -56.220 -54.753 1.00 41.88 181 GLY A C 1
ATOM 1402 O O . GLY A 1 181 ? -13.163 -56.804 -55.694 1.00 41.88 181 GLY A O 1
ATOM 1403 N N . GLU A 1 182 ? -11.382 -56.348 -54.357 1.00 44.09 182 GLU A N 1
ATOM 1404 C CA . GLU A 1 182 ? -10.389 -57.409 -54.615 1.00 44.09 182 GLU A CA 1
ATOM 1405 C C . GLU A 1 182 ? -9.079 -56.857 -53.997 1.00 44.09 182 GLU A C 1
ATOM 1407 O O . GLU A 1 182 ? -8.812 -55.664 -54.111 1.00 44.09 182 GLU A O 1
ATOM 1412 N N . GLU A 1 183 ? -8.208 -57.559 -53.277 1.00 42.03 183 GLU A N 1
ATOM 1413 C CA . GLU A 1 183 ? -8.113 -58.939 -52.811 1.00 42.03 183 GLU A CA 1
ATOM 1414 C C . GLU A 1 183 ? -6.878 -58.996 -51.867 1.00 42.03 183 GLU A C 1
ATOM 1416 O O . GLU A 1 183 ? -5.975 -58.176 -52.015 1.00 42.03 183 GLU A O 1
ATOM 1421 N N . GLU A 1 184 ? -6.884 -59.942 -50.915 1.00 40.50 184 GLU A N 1
ATOM 1422 C CA . GLU A 1 184 ? -5.748 -60.591 -50.208 1.00 40.50 184 GLU A CA 1
ATOM 1423 C C . GLU A 1 184 ? -4.598 -59.770 -49.556 1.00 40.50 184 GLU A C 1
ATOM 1425 O O . GLU A 1 184 ? -4.034 -58.841 -50.108 1.00 40.50 184 GLU A O 1
ATOM 1430 N N . GLY A 1 185 ? -4.086 -60.091 -48.363 1.00 39.84 185 GLY A N 1
ATOM 1431 C CA . GLY A 1 185 ? -4.225 -61.267 -47.510 1.00 39.84 185 GLY A CA 1
ATOM 1432 C C . GLY A 1 185 ? -3.469 -61.047 -46.184 1.00 39.84 185 GLY A C 1
ATOM 1433 O O . GLY A 1 185 ? -2.526 -60.260 -46.107 1.00 39.84 185 GLY A O 1
ATOM 1434 N N . GLY A 1 186 ? -3.928 -61.702 -45.112 1.00 41.00 186 GLY A N 1
ATOM 1435 C CA . GLY A 1 186 ? -3.198 -61.805 -43.837 1.00 41.00 186 GLY A CA 1
ATOM 1436 C C . GLY A 1 186 ? -2.163 -62.945 -43.869 1.00 41.00 186 GLY A C 1
ATOM 1437 O O . GLY A 1 186 ? -1.808 -63.399 -44.954 1.00 41.00 186 GLY A O 1
ATOM 1438 N N . PRO A 1 187 ? -1.767 -63.533 -42.721 1.00 59.66 187 PRO A N 1
ATOM 1439 C CA . PRO A 1 187 ? -1.989 -63.097 -41.339 1.00 59.66 187 PRO A CA 1
ATOM 1440 C C . PRO A 1 187 ? -0.734 -63.247 -40.437 1.00 59.66 187 PRO A C 1
ATOM 1442 O O . PRO A 1 187 ? 0.273 -63.832 -40.822 1.00 59.66 187 PRO A O 1
ATOM 1445 N N . GLY A 1 188 ? -0.866 -62.840 -39.169 1.00 42.28 188 GLY A N 1
ATOM 1446 C CA . GLY A 1 188 ? -0.314 -63.626 -38.056 1.00 42.28 188 GLY A CA 1
ATOM 1447 C C . GLY A 1 188 ? 0.722 -62.945 -37.161 1.00 42.28 188 GLY A C 1
ATOM 1448 O O . GLY A 1 188 ? 1.707 -62.394 -37.637 1.00 42.28 188 GLY A O 1
ATOM 1449 N N . GLY A 1 189 ? 0.527 -63.086 -35.845 1.00 46.59 189 GLY A N 1
ATOM 1450 C CA . GLY A 1 189 ? 1.612 -62.946 -34.872 1.00 46.59 189 GLY A CA 1
ATOM 1451 C C . GLY A 1 189 ? 1.207 -62.350 -33.532 1.00 46.59 189 GLY A C 1
ATOM 1452 O O . GLY A 1 189 ? 1.533 -61.207 -33.248 1.00 46.59 189 GLY A O 1
ATOM 1453 N N . SER A 1 190 ? 0.492 -63.132 -32.731 1.00 56.44 190 SER A N 1
ATOM 1454 C CA . SER A 1 190 ? 0.298 -62.967 -31.289 1.00 56.44 190 SER A CA 1
ATOM 1455 C C . SER A 1 190 ? 1.592 -63.194 -30.497 1.00 56.44 190 SER A C 1
ATOM 1457 O O . SER A 1 190 ? 2.247 -64.200 -30.750 1.00 56.44 190 SER A O 1
ATOM 1459 N N . GLU A 1 191 ? 1.897 -62.317 -29.538 1.00 44.06 191 GLU A N 1
ATOM 1460 C CA . GLU A 1 191 ? 2.189 -62.573 -28.104 1.00 44.06 191 GLU A CA 1
ATOM 1461 C C . GLU A 1 191 ? 2.670 -61.286 -27.416 1.00 44.06 191 GLU A C 1
ATOM 1463 O O . GLU A 1 191 ? 3.420 -60.508 -28.051 1.00 44.06 191 GLU A O 1
#

Radius of gyration: 31.83 Å; chains: 1; bounding box: 80×79×80 Å

Secondary structure (DSSP, 8-state):
------PPPPPPPHHHHHHHHHHHHHHHHHHHHHHHHHS-HHHHHHHHHHHHHHHHHHHHHHHS--S-SSPP-PPPPPHHHHHHHHHHHHHHHHHHHTB-TTT--BSSS-HHHHT-HHHHHHHHHHHHTTS-HHHHHHHHHHHHHHHHHHHHHHHHHHTS-TT----------------------------